Protein AF-A0A7J6THY0-F1 (afdb_monomer_lite)

InterPro domains:
  IPR019572 Ubiquitin-activating enzyme, SCCH domain [PF10585] (150-204)
  IPR023318 Ubiquitin activating enzyme, alpha domain superfamily [G3DSA:1.10.10.520] (28-205)
  IPR033127 Ubiquitin-activating enzyme E1, Cys active site [PS00865] (31-39)
  IPR035985 Ubiquitin-activating enzyme-like [SSF69572] (1-204)
  IPR045886 ThiF/MoeB/HesA family [PTHR10953] (1-136)

Structure (mmCIF, N/CA/C/O backbone):
data_AF-A0A7J6THY0-F1
#
_entry.id   AF-A0A7J6THY0-F1
#
loop_
_atom_site.group_PDB
_atom_site.id
_atom_site.type_symbol
_atom_site.label_atom_id
_atom_site.label_alt_id
_atom_site.label_comp_id
_atom_site.label_asym_id
_atom_site.label_entity_id
_atom_site.label_seq_id
_atom_site.pdbx_PDB_ins_code
_atom_site.Cartn_x
_atom_site.Cartn_y
_atom_site.Cartn_z
_atom_site.occupancy
_atom_site.B_iso_or_equiv
_atom_site.auth_seq_id
_atom_site.auth_comp_id
_atom_site.auth_asym_id
_atom_site.auth_atom_id
_atom_site.pdbx_PDB_model_num
ATOM 1 N N . THR A 1 1 ? -18.717 -20.104 11.828 1.00 86.56 1 THR A N 1
ATOM 2 C CA . THR A 1 1 ? -18.862 -20.699 10.484 1.00 86.56 1 THR A CA 1
ATOM 3 C C . THR A 1 1 ? -17.921 -19.983 9.531 1.00 86.56 1 THR A C 1
ATOM 5 O O . THR A 1 1 ? -17.543 -18.847 9.804 1.00 86.56 1 THR A O 1
ATOM 8 N N . THR A 1 2 ? -17.506 -20.630 8.446 1.00 88.00 2 THR A N 1
ATOM 9 C CA . THR A 1 2 ? -16.662 -20.061 7.385 1.00 88.00 2 THR A CA 1
ATOM 10 C C . THR A 1 2 ? -17.133 -20.640 6.052 1.00 88.00 2 THR A C 1
ATOM 12 O O . THR A 1 2 ? -16.969 -21.834 5.795 1.00 88.00 2 THR A O 1
ATOM 15 N N . GLY A 1 3 ? -17.780 -19.815 5.223 1.00 92.31 3 GLY A N 1
ATOM 16 C CA . GLY A 1 3 ? -18.465 -20.286 4.013 1.00 92.31 3 GLY A CA 1
ATOM 17 C C . GLY A 1 3 ? -19.518 -21.350 4.348 1.00 92.31 3 GLY A C 1
ATOM 18 O O . GLY A 1 3 ? -20.353 -21.138 5.223 1.00 92.31 3 GLY A O 1
ATOM 19 N N . PHE A 1 4 ? -19.436 -22.514 3.700 1.00 93.94 4 PHE A N 1
ATOM 20 C CA . PHE A 1 4 ? -20.327 -23.661 3.940 1.00 93.94 4 PHE A CA 1
ATOM 21 C C . PHE A 1 4 ? -19.940 -24.520 5.156 1.00 93.94 4 PHE A C 1
ATOM 23 O O . PHE A 1 4 ? -20.627 -25.491 5.463 1.00 93.94 4 PHE A O 1
ATOM 30 N N . THR A 1 5 ? -18.837 -24.202 5.841 1.00 95.62 5 THR A N 1
ATOM 31 C CA . THR A 1 5 ? -18.334 -25.000 6.968 1.00 95.62 5 THR A CA 1
ATOM 32 C C . THR A 1 5 ? -18.682 -24.376 8.315 1.00 95.62 5 THR A C 1
ATOM 34 O O . THR A 1 5 ? -18.709 -23.154 8.494 1.00 95.62 5 THR A O 1
ATOM 37 N N . GLY A 1 6 ? -18.950 -25.226 9.299 1.00 93.50 6 GLY A N 1
ATOM 38 C CA . GLY A 1 6 ? -19.264 -24.809 10.653 1.00 93.50 6 GLY A CA 1
ATOM 39 C C . GLY A 1 6 ? -19.123 -25.960 11.629 1.00 93.50 6 GLY A C 1
ATOM 40 O O . GLY A 1 6 ? -19.272 -27.121 11.264 1.00 93.50 6 GLY A O 1
ATOM 41 N N . GLN A 1 7 ? -18.842 -25.615 12.875 1.00 93.19 7 GLN A N 1
ATOM 42 C CA . GLN A 1 7 ? -18.745 -26.548 13.979 1.00 93.19 7 GLN A CA 1
ATOM 43 C C . GLN A 1 7 ? -19.532 -26.011 15.172 1.00 93.19 7 GLN A C 1
ATOM 45 O O . GLN A 1 7 ? -19.611 -24.799 15.382 1.00 93.19 7 GLN A O 1
ATOM 50 N N . CYS A 1 8 ? -20.094 -26.923 15.956 1.00 93.31 8 CYS A N 1
ATOM 51 C CA . CYS A 1 8 ? -20.714 -26.639 17.240 1.00 93.31 8 CYS A CA 1
ATOM 52 C C . CYS A 1 8 ? -20.059 -27.544 18.283 1.00 93.31 8 CYS A C 1
ATOM 54 O O . CYS A 1 8 ? -19.856 -28.730 18.027 1.00 93.31 8 CYS A O 1
ATOM 56 N N . THR A 1 9 ? -19.730 -26.983 19.442 1.00 92.31 9 THR A N 1
ATOM 57 C CA . THR A 1 9 ? -19.130 -27.714 20.560 1.00 92.31 9 THR A CA 1
ATOM 58 C C . THR A 1 9 ? -19.890 -27.355 21.828 1.00 92.31 9 THR A C 1
ATOM 60 O O . THR A 1 9 ? -20.165 -26.180 22.069 1.00 92.31 9 THR A O 1
ATOM 63 N N . VAL A 1 10 ? -20.223 -28.358 22.642 1.00 94.88 10 VAL A N 1
ATOM 64 C CA . VAL A 1 10 ? -20.867 -28.158 23.946 1.00 94.88 10 VAL A CA 1
ATOM 65 C C . VAL A 1 10 ? -19.791 -27.934 25.003 1.00 94.88 10 VAL A C 1
ATOM 67 O O . VAL A 1 10 ? -18.844 -28.714 25.091 1.00 94.88 10 VAL A O 1
ATOM 70 N N . ILE A 1 11 ? -19.949 -26.879 25.806 1.00 96.19 11 ILE A N 1
ATOM 71 C CA . ILE A 1 11 ? -19.076 -26.586 26.945 1.00 96.19 11 ILE A CA 1
ATOM 72 C C . ILE A 1 11 ? -19.883 -26.777 28.232 1.00 96.19 11 ILE A C 1
ATOM 74 O O . ILE A 1 11 ? -20.776 -25.984 28.523 1.00 96.19 11 ILE A O 1
ATOM 78 N N . TYR A 1 12 ? -19.573 -27.831 28.989 1.00 95.31 12 TYR A N 1
ATOM 79 C CA . TYR A 1 12 ? -20.184 -28.145 30.277 1.00 95.31 12 TYR A CA 1
ATOM 80 C C . TYR A 1 12 ? -19.135 -28.102 31.402 1.00 95.31 12 TYR A C 1
ATOM 82 O O . TYR A 1 12 ? -18.115 -28.798 31.306 1.00 95.31 12 TYR A O 1
ATOM 90 N N . PRO A 1 13 ? -19.360 -27.316 32.475 1.00 95.94 13 PRO A N 1
ATOM 91 C CA . PRO A 1 13 ? -18.398 -27.163 33.562 1.00 95.94 13 PRO A CA 1
ATOM 92 C C . PRO A 1 13 ? -17.928 -28.503 34.135 1.00 95.94 13 PRO A C 1
ATOM 94 O O . PRO A 1 13 ? -18.737 -29.373 34.441 1.00 95.94 13 PRO A O 1
ATOM 97 N N . GLN A 1 14 ? -16.610 -28.650 34.293 1.00 92.19 14 GLN A N 1
ATOM 98 C CA . GLN A 1 14 ? -15.949 -29.830 34.874 1.00 92.19 14 GLN A CA 1
ATOM 99 C C . GLN A 1 14 ? -16.166 -31.164 34.128 1.00 92.19 14 GLN A C 1
ATOM 101 O O . GLN A 1 14 ? -15.691 -32.190 34.607 1.00 92.19 14 GLN A O 1
ATOM 106 N N . GLN A 1 15 ? -16.835 -31.178 32.968 1.00 94.25 15 GLN A N 1
ATOM 107 C CA . GLN A 1 15 ? -17.060 -32.412 32.194 1.00 94.25 15 GLN A CA 1
ATOM 108 C C . GLN A 1 15 ? -16.569 -32.338 30.750 1.00 94.25 15 GLN A C 1
ATOM 110 O O . GLN A 1 15 ? -16.175 -33.358 30.191 1.00 94.25 15 GLN A O 1
ATOM 115 N N . SER A 1 16 ? -16.565 -31.156 30.136 1.00 93.88 16 SER A N 1
ATOM 116 C CA . SER A 1 16 ? -15.985 -30.961 28.809 1.00 93.88 16 SER A CA 1
ATOM 117 C C . SER A 1 16 ? -14.775 -30.037 28.873 1.00 93.88 16 SER A C 1
ATOM 119 O O . SER A 1 16 ? -14.570 -29.291 29.832 1.00 93.88 16 SER A O 1
ATOM 121 N N . GLN A 1 17 ? -13.998 -30.036 27.795 1.00 93.00 17 GLN A N 1
ATOM 122 C CA . GLN A 1 17 ? -13.004 -28.995 27.574 1.00 93.00 17 GLN A CA 1
ATOM 123 C C . GLN A 1 17 ? -13.689 -27.625 27.468 1.00 93.00 17 GLN A C 1
ATOM 125 O O . GLN A 1 17 ? -14.786 -27.512 26.910 1.00 93.00 17 GLN A O 1
ATOM 130 N N . CYS A 1 18 ? -13.050 -26.591 28.019 1.00 91.56 18 CYS A N 1
ATOM 131 C CA . CYS A 1 18 ? -13.483 -25.215 27.818 1.00 91.56 18 CYS A CA 1
ATOM 132 C C . CYS A 1 18 ? -12.985 -24.691 26.464 1.00 91.56 18 CYS A C 1
ATOM 134 O O . CYS A 1 18 ? -12.176 -25.321 25.780 1.00 91.56 18 CYS A O 1
ATOM 136 N N . TYR A 1 19 ? -13.449 -23.502 26.087 1.00 90.94 19 TYR A N 1
ATOM 137 C CA . TYR A 1 19 ? -13.084 -22.867 24.821 1.00 90.94 19 TYR A CA 1
ATOM 138 C C . TYR A 1 19 ? -11.576 -22.594 24.673 1.00 90.94 19 TYR A C 1
ATOM 140 O O . TYR A 1 19 ? -11.062 -22.550 23.558 1.00 90.94 19 TYR A O 1
ATOM 148 N N . GLU A 1 20 ? -10.868 -22.427 25.790 1.00 91.56 20 GLU A N 1
ATOM 149 C CA . GLU A 1 20 ? -9.434 -22.118 25.837 1.00 91.56 20 GLU A CA 1
ATOM 150 C C . GLU A 1 20 ? -8.551 -23.365 25.983 1.00 91.56 20 GLU A C 1
ATOM 152 O O . GLU A 1 20 ? -7.338 -23.278 25.819 1.00 91.56 20 GLU A O 1
ATOM 157 N N . CYS A 1 21 ? -9.136 -24.543 26.237 1.00 91.38 21 CYS A N 1
ATOM 158 C CA . CYS A 1 21 ? -8.380 -25.796 26.317 1.00 91.38 21 CYS A CA 1
ATOM 159 C C . CYS A 1 21 ? -7.741 -26.187 24.977 1.00 91.38 21 CYS A C 1
ATOM 161 O O . CYS A 1 21 ? -6.752 -26.915 24.961 1.00 91.38 21 CYS A O 1
ATOM 163 N N . THR A 1 22 ? -8.310 -25.734 23.855 1.00 87.06 22 THR A N 1
ATOM 164 C CA . THR A 1 22 ? -7.741 -25.940 22.519 1.00 87.06 22 THR A CA 1
ATOM 165 C C . THR A 1 22 ? -7.074 -24.654 22.054 1.00 87.06 22 THR A C 1
ATOM 167 O O . THR A 1 22 ? -7.734 -23.622 21.908 1.00 87.06 22 THR A O 1
ATOM 170 N N . SER A 1 23 ? -5.770 -24.710 21.782 1.00 86.00 23 SER A N 1
ATOM 171 C CA . SER A 1 23 ? -5.062 -23.572 21.205 1.00 86.00 23 SER A CA 1
ATOM 172 C C . SER A 1 23 ? -5.599 -23.280 19.805 1.00 86.00 23 SER A C 1
ATOM 174 O O . SER A 1 23 ? -5.719 -24.154 18.944 1.00 86.00 23 SER A O 1
ATOM 176 N N . LYS A 1 24 ? -5.959 -22.021 19.572 1.00 85.69 24 LYS A N 1
ATOM 177 C CA . LYS A 1 24 ? -6.355 -21.554 18.244 1.00 85.69 24 LYS A CA 1
ATOM 178 C C . LYS A 1 24 ? -5.106 -21.262 17.432 1.00 85.69 24 LYS A C 1
ATOM 180 O O . LYS A 1 24 ? -4.070 -20.900 17.989 1.00 85.69 24 LYS A O 1
ATOM 185 N N . ALA A 1 25 ? -5.226 -21.364 16.112 1.00 82.75 25 ALA A N 1
ATOM 186 C CA . ALA A 1 25 ? -4.178 -20.891 15.223 1.00 82.75 25 ALA A CA 1
ATOM 187 C C . ALA A 1 25 ? -3.893 -19.413 15.528 1.00 82.75 25 ALA A C 1
ATOM 189 O O . ALA A 1 25 ? -4.795 -18.574 15.456 1.00 82.75 25 ALA A O 1
ATOM 190 N N . ALA A 1 26 ? -2.650 -19.113 15.905 1.00 82.19 26 ALA A N 1
ATOM 191 C CA . ALA A 1 26 ? -2.222 -17.743 16.119 1.00 82.19 26 ALA A CA 1
ATOM 192 C C . ALA A 1 26 ? -2.322 -16.953 14.800 1.00 82.19 26 ALA A C 1
ATOM 194 O O . ALA A 1 26 ? -2.143 -17.534 13.720 1.00 82.19 26 ALA A O 1
ATOM 195 N N . PRO A 1 27 ? -2.589 -15.637 14.858 1.00 82.50 27 PRO A N 1
ATOM 196 C CA . PRO A 1 27 ? -2.491 -14.778 13.687 1.00 82.50 27 PRO A CA 1
ATOM 197 C C . PRO A 1 27 ? -1.117 -14.922 13.024 1.00 82.50 27 PRO A C 1
ATOM 199 O O . PRO A 1 27 ? -0.098 -15.062 13.702 1.00 82.50 27 PRO A O 1
ATOM 202 N N . LYS A 1 28 ? -1.078 -14.888 11.689 1.00 84.12 28 LYS A N 1
ATOM 203 C CA . LYS A 1 28 ? 0.189 -14.931 10.951 1.00 84.12 28 LYS A CA 1
ATOM 204 C C . LYS A 1 28 ? 0.966 -13.640 11.213 1.00 84.12 28 LYS A C 1
ATOM 206 O O . LYS A 1 28 ? 0.461 -12.558 10.927 1.00 84.12 28 LYS A O 1
ATOM 211 N N . VAL A 1 29 ? 2.191 -13.769 11.715 1.00 86.75 29 VAL A N 1
ATOM 212 C CA . VAL A 1 29 ? 3.122 -12.655 11.935 1.00 86.75 29 VAL A CA 1
ATOM 213 C C . VAL A 1 29 ? 4.245 -12.752 10.911 1.00 86.75 29 VAL A C 1
ATOM 215 O O . VAL A 1 29 ? 4.822 -13.821 10.713 1.00 86.75 29 VAL A O 1
ATOM 218 N N . TYR A 1 30 ? 4.548 -11.635 10.256 1.00 89.50 30 TYR A N 1
ATOM 219 C CA . TYR A 1 30 ? 5.605 -11.547 9.253 1.00 89.50 30 TYR A CA 1
ATOM 220 C C . TYR A 1 30 ? 6.830 -10.837 9.837 1.00 89.50 30 TYR A C 1
ATOM 222 O O . TYR A 1 30 ? 6.662 -9.853 10.560 1.00 89.50 30 TYR A O 1
ATOM 230 N N . PRO A 1 31 ? 8.061 -11.282 9.529 1.00 91.44 31 PRO A N 1
ATOM 231 C CA . PRO A 1 31 ? 9.262 -10.589 9.975 1.00 91.44 31 PRO A CA 1
ATOM 232 C C . PRO A 1 31 ? 9.306 -9.145 9.464 1.00 91.44 31 PRO A C 1
ATOM 234 O O . PRO A 1 31 ? 9.006 -8.880 8.298 1.00 91.44 31 PRO A O 1
ATOM 237 N N . VAL A 1 32 ? 9.769 -8.224 10.310 1.00 89.56 32 VAL A N 1
ATOM 238 C CA . VAL A 1 32 ? 9.917 -6.794 9.983 1.00 89.56 32 VAL A CA 1
ATOM 239 C C . VAL A 1 32 ? 10.694 -6.583 8.681 1.00 89.56 32 VAL A C 1
ATOM 241 O O . VAL A 1 32 ? 10.227 -5.877 7.789 1.00 89.56 32 VAL A O 1
ATOM 244 N N . CYS A 1 33 ? 11.830 -7.267 8.514 1.00 88.81 33 CYS A N 1
ATOM 245 C CA . CYS A 1 33 ? 12.654 -7.162 7.307 1.00 88.81 33 CYS A CA 1
ATOM 246 C C . CYS A 1 33 ? 11.916 -7.606 6.031 1.00 88.81 33 CYS A C 1
ATOM 248 O O . CYS A 1 33 ? 12.182 -7.082 4.948 1.00 88.81 33 CYS A O 1
ATOM 250 N N . THR A 1 34 ? 10.983 -8.558 6.143 1.00 92.50 34 THR A N 1
ATOM 251 C CA . THR A 1 34 ? 10.158 -9.020 5.018 1.00 92.50 34 THR A CA 1
ATOM 252 C C . THR A 1 34 ? 9.149 -7.953 4.616 1.00 92.50 34 THR A C 1
ATOM 254 O O . THR A 1 34 ? 8.995 -7.678 3.433 1.00 92.50 34 THR A O 1
ATOM 257 N N . ILE A 1 35 ? 8.504 -7.300 5.582 1.00 94.56 35 ILE A N 1
ATOM 258 C CA . ILE A 1 35 ? 7.529 -6.241 5.300 1.00 94.56 35 ILE A CA 1
ATOM 259 C C . ILE A 1 35 ? 8.216 -4.967 4.790 1.00 94.56 35 ILE A C 1
ATOM 261 O O . ILE A 1 35 ? 7.782 -4.397 3.788 1.00 94.56 35 ILE A O 1
ATOM 265 N N . ARG A 1 36 ? 9.309 -4.534 5.432 1.00 93.56 36 ARG A N 1
ATOM 266 C CA . ARG A 1 36 ? 9.997 -3.271 5.119 1.00 93.56 36 ARG A CA 1
ATOM 267 C C . ARG A 1 36 ? 10.873 -3.338 3.869 1.00 93.56 36 ARG A C 1
ATOM 269 O O . ARG A 1 36 ? 10.853 -2.371 3.104 1.00 93.56 36 ARG A O 1
ATOM 276 N N . SER A 1 37 ? 11.604 -4.437 3.652 1.00 90.00 37 SER A N 1
ATOM 277 C CA . SER A 1 37 ? 12.722 -4.457 2.689 1.00 90.00 37 SER A CA 1
ATOM 278 C C . SER A 1 37 ? 12.748 -5.610 1.701 1.00 90.00 37 SER A C 1
ATOM 280 O O . SER A 1 37 ? 13.398 -5.498 0.669 1.00 90.00 37 SER A O 1
ATOM 282 N N . THR A 1 38 ? 12.113 -6.739 2.010 1.00 92.00 38 THR A N 1
ATOM 283 C CA . THR A 1 38 ? 12.210 -7.944 1.169 1.00 92.00 38 THR A CA 1
ATOM 284 C C . THR A 1 38 ? 10.872 -8.682 1.047 1.00 92.00 38 THR A C 1
ATOM 286 O O . THR A 1 38 ? 10.788 -9.868 1.388 1.00 92.00 38 THR A O 1
ATOM 289 N N . PRO A 1 39 ? 9.797 -8.011 0.591 1.00 95.25 39 PRO A N 1
ATOM 290 C CA . PRO A 1 39 ? 8.528 -8.677 0.350 1.00 95.25 39 PRO A CA 1
ATOM 291 C C . PRO A 1 39 ? 8.677 -9.685 -0.795 1.00 95.25 39 PRO A C 1
ATOM 293 O O . PRO A 1 39 ? 9.282 -9.403 -1.821 1.00 95.25 39 PRO A O 1
ATOM 296 N N . SER A 1 40 ? 8.115 -10.876 -0.603 1.00 93.12 40 SER A N 1
ATOM 297 C CA . SER A 1 40 ? 8.119 -11.956 -1.606 1.00 93.12 40 SER A CA 1
ATOM 298 C C . SER A 1 40 ? 6.733 -12.464 -2.011 1.00 93.12 40 SER A C 1
ATOM 300 O O . SER A 1 40 ? 6.623 -13.326 -2.874 1.00 93.12 40 SER A O 1
ATOM 302 N N . THR A 1 41 ? 5.667 -11.990 -1.361 1.00 95.50 41 THR A N 1
ATOM 303 C CA . THR A 1 41 ? 4.292 -12.438 -1.626 1.00 95.50 41 THR A CA 1
ATOM 304 C C . THR A 1 41 ? 3.342 -11.246 -1.556 1.00 95.50 41 THR A C 1
ATOM 306 O O . THR A 1 41 ? 3.643 -10.297 -0.821 1.00 95.50 41 THR A O 1
ATOM 309 N N . PRO A 1 42 ? 2.176 -11.294 -2.230 1.00 97.44 42 PRO A N 1
ATOM 310 C CA . PRO A 1 42 ? 1.189 -10.215 -2.173 1.00 97.44 42 PRO A CA 1
ATOM 311 C C . PRO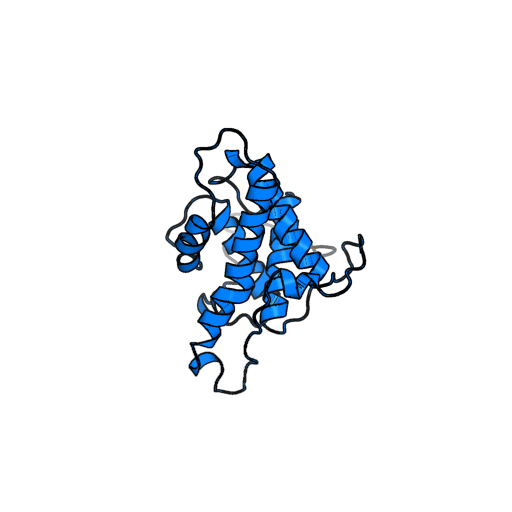 A 1 42 ? 0.790 -9.830 -0.744 1.00 97.44 42 PRO A C 1
ATOM 313 O O . PRO A 1 42 ? 0.641 -8.652 -0.431 1.00 97.44 42 PRO A O 1
ATOM 316 N N . VAL A 1 43 ? 0.701 -10.809 0.164 1.00 96.81 43 VAL A N 1
ATOM 317 C CA . VAL A 1 43 ? 0.310 -10.568 1.561 1.00 96.81 43 VAL A CA 1
ATOM 318 C C . VAL A 1 43 ? 1.312 -9.669 2.293 1.00 96.81 43 VAL A C 1
ATOM 320 O O . VAL A 1 43 ? 0.905 -8.857 3.120 1.00 96.81 43 VAL A O 1
ATOM 323 N N . HIS A 1 44 ? 2.604 -9.741 1.956 1.00 96.94 44 HIS A N 1
ATOM 324 C CA . HIS A 1 44 ? 3.613 -8.845 2.526 1.00 96.94 44 HIS A CA 1
ATOM 325 C C . HIS A 1 44 ? 3.402 -7.391 2.078 1.00 96.94 44 HIS A C 1
ATOM 327 O O . HIS A 1 44 ? 3.504 -6.478 2.896 1.00 96.94 44 HIS A O 1
ATOM 333 N N . CYS A 1 45 ? 3.059 -7.171 0.806 1.00 98.12 45 CYS A N 1
ATOM 334 C CA . CYS A 1 45 ? 2.777 -5.836 0.274 1.00 98.12 45 CYS A CA 1
ATOM 335 C C . CYS A 1 45 ? 1.460 -5.265 0.812 1.00 98.12 45 CYS A C 1
ATOM 337 O O . CYS A 1 45 ? 1.396 -4.079 1.123 1.00 98.12 45 CYS A O 1
ATOM 339 N N . ILE A 1 46 ? 0.432 -6.103 0.985 1.00 97.69 46 ILE A N 1
ATOM 340 C CA . ILE A 1 46 ? -0.841 -5.704 1.604 1.00 97.69 46 ILE A CA 1
ATOM 341 C C . ILE A 1 46 ? -0.623 -5.313 3.067 1.00 97.69 46 ILE A C 1
ATOM 343 O O . ILE A 1 46 ? -1.120 -4.278 3.507 1.00 97.69 46 ILE A O 1
ATOM 347 N N . GLN A 1 47 ? 0.141 -6.105 3.826 1.00 96.81 47 GLN A N 1
ATOM 348 C CA . GLN A 1 47 ? 0.448 -5.770 5.216 1.00 96.81 47 GLN A CA 1
ATOM 349 C C . GLN A 1 47 ? 1.279 -4.486 5.316 1.00 96.81 47 GLN A C 1
ATOM 351 O O . GLN A 1 47 ? 0.999 -3.654 6.174 1.00 96.81 47 GLN A O 1
ATOM 356 N N . TRP A 1 48 ? 2.254 -4.290 4.422 1.00 97.62 48 TRP A N 1
ATOM 357 C CA . TRP A 1 48 ? 2.995 -3.031 4.335 1.00 97.62 48 TRP A CA 1
ATOM 358 C C . TRP A 1 48 ? 2.069 -1.839 4.071 1.00 97.62 48 TRP A C 1
ATOM 360 O O . TRP A 1 48 ? 2.172 -0.832 4.760 1.00 97.62 48 TRP A O 1
ATOM 370 N N . ALA A 1 49 ? 1.134 -1.962 3.127 1.00 97.94 49 ALA A N 1
ATOM 371 C CA . ALA A 1 49 ? 0.213 -0.886 2.774 1.00 97.94 49 ALA A CA 1
ATOM 372 C C . ALA A 1 49 ? -0.749 -0.527 3.921 1.00 97.94 49 ALA A C 1
ATOM 374 O O . ALA A 1 49 ? -1.042 0.647 4.123 1.00 97.94 49 ALA A O 1
ATOM 375 N N . LYS A 1 50 ? -1.198 -1.511 4.713 1.00 96.19 50 LYS A N 1
ATOM 376 C CA . LYS A 1 50 ? -1.997 -1.260 5.927 1.00 96.19 50 LYS A CA 1
ATOM 377 C C . LYS A 1 50 ? -1.211 -0.494 6.988 1.00 96.19 50 LYS A C 1
ATOM 379 O O . LYS A 1 50 ? -1.707 0.496 7.510 1.00 96.19 50 LYS A O 1
ATOM 384 N N . LEU A 1 51 ? 0.026 -0.916 7.255 1.00 95.56 51 LEU A N 1
ATOM 385 C CA . LEU A 1 51 ? 0.907 -0.214 8.193 1.00 95.56 51 LEU A CA 1
ATOM 386 C C . LEU A 1 51 ? 1.245 1.196 7.700 1.00 95.56 51 LEU A C 1
ATOM 388 O O . LEU A 1 51 ? 1.336 2.118 8.499 1.00 95.56 51 LEU A O 1
ATOM 392 N N . LEU A 1 52 ? 1.405 1.378 6.387 1.00 97.00 52 LEU A N 1
ATOM 393 C CA . LEU A 1 52 ? 1.611 2.693 5.788 1.00 97.00 52 LEU A CA 1
ATOM 394 C C . LEU A 1 52 ? 0.375 3.588 5.958 1.00 97.00 52 LEU A C 1
ATOM 396 O O . LEU A 1 52 ? 0.527 4.767 6.258 1.00 97.00 52 LEU A O 1
ATOM 400 N N . PHE A 1 53 ? -0.834 3.043 5.789 1.00 96.75 53 PHE A N 1
ATOM 401 C CA . PHE A 1 53 ? -2.076 3.787 6.011 1.00 96.75 53 PHE A CA 1
ATOM 402 C C . PHE A 1 53 ? -2.157 4.300 7.453 1.00 96.75 53 PHE A C 1
ATOM 404 O O . PHE A 1 53 ? -2.412 5.479 7.675 1.00 96.75 53 PHE A O 1
ATOM 411 N N . GLU A 1 54 ? -1.885 3.432 8.429 1.00 95.12 54 GLU A N 1
ATOM 412 C CA . GLU A 1 54 ? -1.855 3.803 9.848 1.00 95.12 54 GLU A CA 1
ATOM 413 C C . GLU A 1 54 ? -0.743 4.816 10.149 1.00 95.12 54 GLU A C 1
ATOM 415 O O . GLU A 1 54 ? -0.988 5.787 10.854 1.00 95.12 54 GLU A O 1
ATOM 420 N N . LEU A 1 55 ? 0.442 4.665 9.547 1.00 94.62 55 LEU A N 1
ATOM 421 C CA . LEU A 1 55 ? 1.541 5.625 9.686 1.00 94.62 55 LEU A CA 1
ATOM 422 C C . LEU A 1 55 ? 1.171 7.025 9.168 1.00 94.62 55 LEU A C 1
ATOM 424 O O . LEU A 1 55 ? 1.600 8.024 9.739 1.00 94.62 55 LEU A O 1
ATOM 428 N N . MET A 1 56 ? 0.430 7.099 8.060 1.00 93.62 56 MET A N 1
ATOM 429 C CA . MET A 1 56 ? 0.095 8.363 7.399 1.00 93.62 56 MET A CA 1
ATOM 430 C C . MET A 1 56 ? -1.144 9.046 7.978 1.00 93.62 56 MET A C 1
ATOM 432 O O . MET A 1 56 ? -1.209 10.275 7.990 1.00 93.62 56 MET A O 1
ATOM 436 N N . PHE A 1 57 ? -2.140 8.266 8.397 1.00 94.56 57 PHE A N 1
ATOM 437 C CA . PHE A 1 57 ? -3.471 8.780 8.722 1.00 94.56 57 PHE A CA 1
ATOM 438 C C . PHE A 1 57 ? -3.977 8.373 10.106 1.00 94.56 57 PHE A C 1
ATOM 440 O O . PHE A 1 57 ? -4.962 8.939 10.584 1.00 94.56 57 PHE A O 1
ATOM 447 N N . GLY A 1 58 ? -3.344 7.389 10.737 1.00 93.12 58 GLY A N 1
ATOM 448 C CA . GLY A 1 58 ? -3.773 6.855 12.019 1.00 93.12 58 GLY A CA 1
ATOM 449 C C . GLY A 1 58 ? -3.124 7.508 13.222 1.00 93.12 58 GLY A C 1
ATOM 450 O O . GLY A 1 58 ? -2.462 8.540 13.123 1.00 93.12 58 GLY A O 1
ATOM 451 N N . ILE A 1 59 ? -3.377 6.901 14.380 1.00 90.31 59 ILE A N 1
ATOM 452 C CA . ILE A 1 59 ? -2.806 7.332 15.655 1.00 90.31 59 ILE A CA 1
ATOM 453 C C . ILE A 1 59 ? -1.296 7.131 15.604 1.00 90.31 59 ILE A C 1
ATOM 455 O O . ILE A 1 59 ? -0.813 6.100 15.135 1.00 90.31 59 ILE A O 1
ATOM 459 N N . GLU A 1 60 ? -0.552 8.113 16.108 1.00 85.69 60 GLU A N 1
ATOM 460 C CA . GLU A 1 60 ? 0.897 8.006 16.173 1.00 85.69 60 GLU A CA 1
ATOM 461 C C . GLU A 1 60 ? 1.331 6.798 17.014 1.00 85.69 60 GLU A C 1
ATOM 463 O O . GLU A 1 60 ? 0.992 6.684 18.192 1.00 85.69 60 GLU A O 1
ATOM 468 N N . ASP A 1 61 ? 2.120 5.919 16.398 1.00 86.31 61 ASP A N 1
ATOM 469 C CA . ASP A 1 61 ? 2.762 4.782 17.051 1.00 86.31 61 ASP A CA 1
ATOM 470 C C . ASP A 1 61 ? 4.264 4.791 16.752 1.00 86.31 61 ASP A C 1
ATOM 472 O O . ASP A 1 61 ? 4.705 4.485 15.639 1.00 86.31 61 ASP A O 1
ATOM 476 N N . ASP A 1 62 ? 5.062 5.125 17.765 1.00 81.62 62 ASP A N 1
ATOM 477 C CA . ASP A 1 62 ? 6.524 5.140 17.670 1.00 81.62 62 ASP A CA 1
ATOM 478 C C . ASP A 1 62 ? 7.126 3.730 17.527 1.00 81.62 62 ASP A C 1
ATOM 480 O O . ASP A 1 62 ? 8.285 3.592 17.136 1.00 81.62 62 ASP A O 1
ATOM 484 N N . ASN A 1 63 ? 6.346 2.672 17.788 1.00 85.00 63 ASN A N 1
ATOM 485 C CA . ASN A 1 63 ? 6.766 1.284 17.580 1.00 85.00 63 ASN A CA 1
ATOM 486 C C . ASN A 1 63 ? 6.439 0.762 16.175 1.00 85.00 63 ASN A C 1
ATOM 488 O O . ASN A 1 63 ? 6.655 -0.423 15.893 1.00 85.00 63 ASN A O 1
ATOM 492 N N . SER A 1 64 ? 5.934 1.620 15.283 1.00 87.88 64 SER A N 1
ATOM 493 C CA . SER A 1 64 ? 5.619 1.225 13.917 1.00 87.88 64 SER A CA 1
ATOM 494 C C . SER A 1 64 ? 6.848 0.663 13.205 1.00 87.88 64 SER A C 1
ATOM 496 O O . SER A 1 64 ? 7.936 1.240 13.191 1.00 87.88 64 SER A O 1
ATOM 498 N N . VAL A 1 65 ? 6.641 -0.449 12.503 1.00 89.81 65 VAL A N 1
ATOM 499 C CA . VAL A 1 65 ? 7.657 -1.101 11.662 1.00 89.81 65 VAL A CA 1
ATOM 500 C C . VAL A 1 65 ? 8.165 -0.181 10.538 1.00 89.81 65 VAL A C 1
ATOM 502 O O . VAL A 1 65 ? 9.216 -0.440 9.953 1.00 89.81 65 VAL A O 1
ATOM 505 N N . LEU A 1 66 ? 7.416 0.881 10.228 1.00 92.00 66 LEU A N 1
ATOM 506 C CA . LEU A 1 66 ? 7.704 1.860 9.181 1.00 92.00 66 LEU A CA 1
ATOM 507 C C . LEU A 1 66 ? 8.067 3.244 9.746 1.00 92.00 66 LEU A C 1
ATOM 509 O O . LEU A 1 66 ? 7.972 4.238 9.028 1.00 92.00 66 LEU A O 1
ATOM 513 N N . ALA A 1 67 ? 8.465 3.333 11.020 1.00 89.50 67 ALA A N 1
ATOM 514 C CA . ALA A 1 67 ? 8.783 4.605 11.674 1.00 89.50 67 ALA A CA 1
ATOM 515 C C . ALA A 1 67 ? 9.857 5.426 10.931 1.00 89.50 67 ALA A C 1
ATOM 517 O O . ALA A 1 67 ? 9.822 6.656 10.953 1.00 89.50 67 ALA A O 1
ATOM 518 N N . ASP A 1 68 ? 10.768 4.770 10.205 1.00 90.44 68 ASP A N 1
ATOM 519 C CA . ASP A 1 68 ? 11.797 5.424 9.392 1.00 90.44 68 ASP A CA 1
ATOM 520 C C . ASP A 1 68 ? 11.229 6.237 8.212 1.00 90.44 68 ASP A C 1
ATOM 522 O O . ASP A 1 68 ? 11.877 7.172 7.740 1.00 90.44 68 ASP A O 1
ATOM 526 N N . LEU A 1 69 ? 10.004 5.932 7.772 1.00 91.81 69 LEU A N 1
ATOM 527 C CA . LEU A 1 69 ? 9.294 6.674 6.727 1.00 91.81 69 LEU A CA 1
ATOM 528 C C . LEU A 1 69 ? 8.517 7.887 7.270 1.00 91.81 69 LEU A C 1
ATOM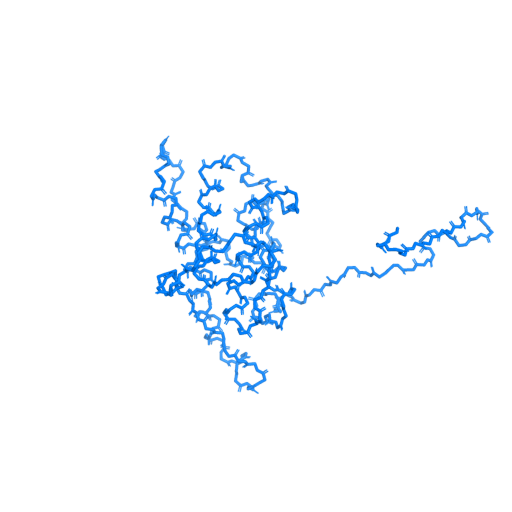 530 O O . LEU A 1 69 ? 8.187 8.778 6.489 1.00 91.81 69 LEU A O 1
ATOM 534 N N . LYS A 1 70 ? 8.251 7.974 8.583 1.00 91.06 70 LYS A N 1
ATOM 535 C CA . LYS A 1 70 ? 7.416 9.034 9.192 1.00 91.06 70 LYS A CA 1
ATOM 536 C C . LYS A 1 70 ? 7.965 10.432 8.903 1.00 91.06 70 LYS A C 1
ATOM 538 O O . LYS A 1 70 ? 7.273 11.295 8.368 1.00 91.06 70 LYS A O 1
ATOM 543 N N . GLU A 1 71 ? 9.235 10.638 9.232 1.00 90.31 71 GLU A N 1
ATOM 544 C CA . GLU A 1 71 ? 9.897 11.939 9.135 1.00 90.31 71 GLU A CA 1
ATOM 545 C C . GLU A 1 71 ? 10.034 12.433 7.676 1.00 90.31 71 GLU A C 1
ATOM 547 O O . GLU A 1 71 ? 9.684 13.585 7.402 1.00 90.31 71 GLU A O 1
ATOM 552 N N . PRO A 1 72 ? 10.483 11.609 6.704 1.00 90.88 72 PRO A N 1
ATOM 553 C CA . PRO A 1 72 ? 10.453 11.994 5.297 1.00 90.88 72 PRO A CA 1
ATOM 554 C C . PRO A 1 72 ? 9.055 12.328 4.775 1.00 90.88 72 PRO A C 1
ATOM 556 O O . PRO A 1 72 ? 8.913 13.319 4.068 1.00 90.88 72 PRO A O 1
ATOM 559 N N . LEU A 1 73 ? 8.029 11.545 5.125 1.00 90.50 73 LEU A N 1
ATOM 560 C CA . LEU A 1 73 ? 6.662 11.781 4.651 1.00 90.50 73 LEU A CA 1
ATOM 561 C C . LEU A 1 73 ? 6.075 13.074 5.223 1.00 90.50 73 LEU A C 1
ATOM 563 O O . LEU A 1 73 ? 5.481 13.849 4.479 1.00 90.50 73 LEU A O 1
ATOM 567 N N . ASN A 1 74 ? 6.306 13.358 6.506 1.00 88.19 74 ASN A N 1
ATOM 568 C CA . ASN A 1 74 ? 5.860 14.604 7.130 1.00 88.19 74 ASN A CA 1
ATOM 569 C C . ASN A 1 74 ? 6.490 15.844 6.486 1.00 88.19 74 ASN A C 1
ATOM 571 O O . ASN A 1 74 ? 5.814 16.857 6.336 1.00 88.19 74 ASN A O 1
ATOM 575 N N . LYS A 1 75 ? 7.747 15.760 6.035 1.00 89.31 75 LYS A N 1
ATOM 576 C CA . LYS A 1 75 ? 8.424 16.856 5.315 1.00 89.31 75 LYS A CA 1
ATOM 577 C C . LYS A 1 75 ? 7.834 17.155 3.940 1.00 89.31 75 LYS A C 1
ATOM 579 O O . LYS A 1 75 ? 8.056 18.244 3.422 1.00 89.31 75 LYS A O 1
ATOM 584 N N . LEU A 1 76 ? 7.146 16.190 3.333 1.00 87.50 76 LEU A N 1
ATOM 585 C CA . LEU A 1 76 ? 6.523 16.351 2.018 1.00 87.50 76 LEU A CA 1
ATOM 586 C C . LEU A 1 76 ? 5.135 16.988 2.099 1.00 87.50 76 LEU A C 1
ATOM 588 O O . LEU A 1 76 ? 4.605 17.385 1.065 1.00 87.50 76 LEU A O 1
ATOM 592 N N . ARG A 1 77 ? 4.558 17.083 3.301 1.00 82.19 77 ARG A N 1
ATOM 593 C CA . ARG A 1 77 ? 3.264 17.723 3.538 1.00 82.19 77 ARG A CA 1
ATOM 594 C C . ARG A 1 77 ? 3.450 19.240 3.579 1.00 82.19 77 ARG A C 1
ATOM 596 O O . ARG A 1 77 ? 4.373 19.728 4.237 1.00 82.19 77 ARG A O 1
ATOM 603 N N . CYS A 1 78 ? 2.599 19.998 2.889 1.00 67.69 78 CYS A N 1
ATOM 604 C CA . CYS A 1 78 ? 2.666 21.458 2.954 1.00 67.69 78 CYS A CA 1
ATOM 605 C C . CYS A 1 78 ? 2.220 21.965 4.334 1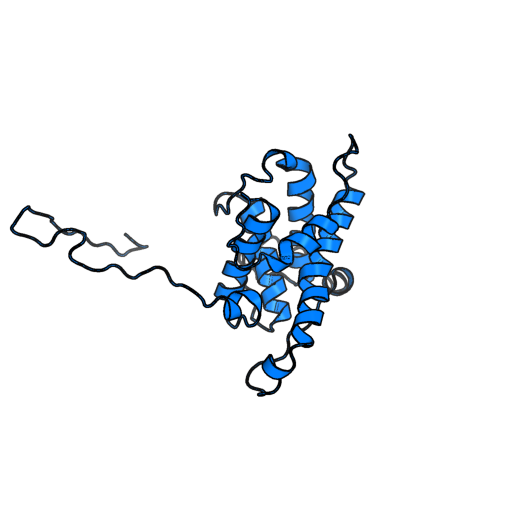.00 67.69 78 CYS A C 1
ATOM 607 O O . CYS A 1 78 ? 1.420 21.344 5.034 1.00 67.69 78 CYS A O 1
ATOM 609 N N . SER A 1 79 ? 2.767 23.117 4.734 1.00 59.62 79 SER A N 1
ATOM 610 C CA . SER A 1 79 ? 2.507 23.740 6.037 1.00 59.62 79 SER A CA 1
ATOM 611 C C . SER A 1 79 ? 1.013 23.995 6.265 1.00 59.62 79 SER A C 1
ATOM 613 O O . SER A 1 79 ? 0.304 24.475 5.384 1.00 59.62 79 SER A O 1
ATOM 615 N N . GLU A 1 80 ? 0.548 23.739 7.488 1.00 57.47 80 GLU A N 1
ATOM 616 C CA . GLU A 1 80 ? -0.868 23.781 7.873 1.00 57.47 80 GLU A CA 1
ATOM 617 C C . GLU A 1 80 ? -1.517 25.177 7.879 1.00 57.47 80 GLU A C 1
ATOM 619 O O . GLU A 1 80 ? -2.698 25.307 8.189 1.00 57.47 80 GLU A O 1
ATOM 624 N N . ASN A 1 81 ? -0.779 26.222 7.504 1.00 53.38 81 ASN A N 1
ATOM 625 C CA . ASN A 1 81 ? -1.143 27.613 7.772 1.00 53.38 81 ASN A CA 1
ATOM 626 C C . ASN A 1 81 ? -1.867 28.342 6.622 1.00 53.38 81 ASN A C 1
ATOM 628 O O . ASN A 1 81 ? -2.018 29.562 6.684 1.00 53.38 81 ASN A O 1
ATOM 632 N N . SER A 1 82 ? -2.328 27.640 5.581 1.00 54.72 82 SER A N 1
ATOM 633 C CA . SER A 1 82 ? -3.141 28.241 4.511 1.00 54.72 82 SER A CA 1
ATOM 634 C C . SER A 1 82 ? -4.614 27.869 4.673 1.00 54.72 82 SER A C 1
ATOM 636 O O . SER A 1 82 ? -4.984 26.698 4.614 1.00 54.72 82 SER A O 1
ATOM 638 N N . SER A 1 83 ? -5.468 28.877 4.856 1.00 56.66 83 SER A N 1
ATOM 639 C CA . SER A 1 83 ? -6.915 28.739 5.083 1.00 56.66 83 SER A CA 1
ATOM 640 C C . SER A 1 83 ? -7.706 28.235 3.867 1.00 56.66 83 SER A C 1
ATOM 642 O O . SER A 1 83 ? -8.895 27.949 3.986 1.00 56.66 83 SER A O 1
ATOM 644 N N . SER A 1 84 ? -7.061 28.082 2.707 1.00 61.91 84 SER A N 1
ATOM 645 C CA . SER A 1 84 ? -7.624 27.414 1.534 1.00 61.91 84 SER A CA 1
ATOM 646 C C . SER A 1 84 ? -6.617 26.404 0.994 1.00 61.91 84 SER A C 1
ATOM 648 O O . SER A 1 84 ? -5.617 26.779 0.376 1.00 61.91 84 SER A O 1
ATOM 650 N N . VAL A 1 85 ? -6.888 25.124 1.224 1.00 66.31 85 VAL A N 1
ATOM 651 C CA . VAL A 1 85 ? -6.119 24.025 0.645 1.00 66.31 85 VAL A CA 1
ATOM 652 C C . VAL A 1 85 ? -6.445 23.963 -0.848 1.00 66.31 85 VAL A C 1
ATOM 654 O O . VAL A 1 85 ? -7.568 23.639 -1.231 1.00 66.31 85 VAL A O 1
ATOM 657 N N . ARG A 1 86 ? -5.494 24.340 -1.707 1.00 79.44 86 ARG A N 1
ATOM 658 C CA . ARG A 1 86 ? -5.692 24.297 -3.164 1.00 79.44 86 ARG A CA 1
ATOM 659 C C . ARG A 1 86 ? -5.576 22.842 -3.617 1.00 79.44 86 ARG A C 1
ATOM 661 O O . ARG A 1 86 ? -4.608 22.176 -3.261 1.00 79.44 86 ARG A O 1
ATOM 668 N N . GLU A 1 87 ? -6.519 22.357 -4.422 1.00 82.69 87 GLU A N 1
ATOM 669 C CA . GLU A 1 87 ? -6.515 20.967 -4.917 1.00 82.69 87 GLU A CA 1
ATOM 670 C C . GLU A 1 87 ? -5.190 20.604 -5.616 1.00 82.69 87 GLU A C 1
ATOM 672 O O . GLU A 1 87 ? -4.631 19.533 -5.382 1.00 82.69 87 GLU A O 1
ATOM 677 N N . ASP A 1 88 ? -4.620 21.543 -6.376 1.00 86.19 88 ASP A N 1
ATOM 678 C CA . ASP A 1 88 ? -3.319 21.389 -7.042 1.00 86.19 88 ASP A CA 1
ATOM 679 C C . ASP A 1 88 ? -2.134 21.239 -6.073 1.00 86.19 88 ASP A C 1
ATOM 681 O O . ASP A 1 88 ? -1.096 20.674 -6.417 1.00 86.19 88 ASP A O 1
ATOM 685 N N . GLU A 1 89 ? -2.229 21.791 -4.864 1.00 88.69 89 GLU A N 1
ATOM 686 C CA . GLU A 1 89 ? -1.194 21.659 -3.837 1.00 88.69 89 GLU A CA 1
ATOM 687 C C . GLU A 1 89 ? -1.234 20.265 -3.220 1.00 88.69 89 GLU A C 1
ATOM 689 O O . GLU A 1 89 ? -0.238 19.548 -3.261 1.00 88.69 89 GLU A O 1
ATOM 694 N N . VAL A 1 90 ? -2.423 19.828 -2.813 1.00 90.44 90 VAL A N 1
ATOM 695 C CA . VAL A 1 90 ? -2.657 18.490 -2.261 1.00 90.44 90 VAL A CA 1
ATOM 696 C C . VAL A 1 90 ? -2.300 17.389 -3.253 1.00 90.44 90 VAL A C 1
ATOM 698 O O . VAL A 1 90 ? -1.736 16.358 -2.879 1.00 90.44 90 VAL A O 1
ATOM 701 N N . ARG A 1 91 ? -2.599 17.600 -4.538 1.00 92.88 91 ARG A N 1
ATOM 702 C CA . ARG A 1 91 ? -2.196 16.668 -5.590 1.00 92.88 91 ARG A CA 1
ATOM 703 C C . ARG A 1 91 ? -0.676 16.575 -5.706 1.00 92.88 91 ARG A C 1
ATOM 705 O O . ARG A 1 91 ? -0.147 15.471 -5.817 1.00 92.88 91 ARG A O 1
ATOM 712 N N . ARG A 1 92 ? 0.037 17.705 -5.640 1.00 92.88 92 ARG A N 1
ATOM 713 C CA . ARG A 1 92 ? 1.510 17.722 -5.659 1.00 92.88 92 ARG A CA 1
ATOM 714 C C . ARG A 1 92 ? 2.107 17.030 -4.436 1.00 92.88 92 ARG A C 1
ATOM 716 O O . ARG A 1 92 ? 3.067 16.283 -4.599 1.00 92.88 92 ARG A O 1
ATOM 723 N N . GLU A 1 93 ? 1.531 17.216 -3.252 1.00 92.75 93 GLU A N 1
ATOM 724 C CA . GLU A 1 93 ? 1.942 16.497 -2.037 1.00 92.75 93 GLU A CA 1
ATOM 725 C C . GLU A 1 93 ? 1.762 14.983 -2.193 1.00 92.75 93 GLU A C 1
ATOM 727 O O . GLU A 1 93 ? 2.693 14.214 -1.954 1.00 92.75 93 GLU A O 1
ATOM 732 N N . ALA A 1 94 ? 0.596 14.545 -2.674 1.00 95.56 94 ALA A N 1
ATOM 733 C CA . ALA A 1 94 ? 0.317 13.134 -2.923 1.00 95.56 94 ALA A CA 1
ATOM 734 C C . ALA A 1 94 ? 1.283 12.520 -3.957 1.00 95.56 94 ALA A C 1
ATOM 736 O O . ALA A 1 94 ? 1.787 11.413 -3.755 1.00 95.56 94 ALA A O 1
ATOM 737 N N . MET A 1 95 ? 1.609 13.251 -5.030 1.00 96.31 95 MET A N 1
ATOM 738 C CA . MET A 1 95 ? 2.625 12.843 -6.011 1.00 96.31 95 MET A CA 1
ATOM 739 C C . MET A 1 95 ? 4.033 12.776 -5.401 1.00 96.31 95 MET A C 1
ATOM 741 O O . MET A 1 95 ? 4.797 11.857 -5.697 1.00 96.31 95 MET A O 1
ATOM 745 N N . ALA A 1 96 ? 4.392 13.720 -4.529 1.00 96.44 96 ALA A N 1
ATOM 746 C CA . ALA A 1 96 ? 5.680 13.713 -3.844 1.00 96.44 96 ALA A CA 1
ATOM 747 C C . ALA A 1 96 ? 5.807 12.508 -2.900 1.00 96.44 96 ALA A C 1
ATOM 749 O O . ALA A 1 96 ? 6.845 11.844 -2.890 1.00 96.44 96 ALA A O 1
ATOM 750 N N . ILE A 1 97 ? 4.736 12.178 -2.170 1.00 97.19 97 ILE A N 1
ATOM 751 C CA . ILE A 1 97 ? 4.642 10.979 -1.328 1.00 97.19 97 ILE A CA 1
ATOM 752 C C . ILE A 1 97 ? 4.782 9.711 -2.176 1.00 97.19 97 ILE A C 1
ATOM 754 O O . ILE A 1 97 ? 5.584 8.842 -1.833 1.00 97.19 97 ILE A O 1
ATOM 758 N N . PHE A 1 98 ? 4.075 9.622 -3.307 1.00 98.19 98 PHE A N 1
ATOM 759 C CA . PHE A 1 98 ? 4.214 8.510 -4.252 1.00 98.19 98 PHE A CA 1
ATOM 760 C C . PHE A 1 98 ? 5.680 8.324 -4.669 1.00 98.19 98 PHE A C 1
ATOM 762 O O . PHE A 1 98 ? 6.254 7.247 -4.506 1.00 98.19 98 PHE A O 1
ATOM 769 N N . ASN A 1 99 ? 6.311 9.394 -5.161 1.00 97.88 99 ASN A N 1
ATOM 770 C CA . ASN A 1 99 ? 7.693 9.360 -5.634 1.00 97.88 99 ASN A CA 1
ATOM 771 C C . ASN A 1 99 ? 8.676 9.025 -4.505 1.00 97.88 99 ASN A C 1
ATOM 773 O O . ASN A 1 99 ? 9.679 8.342 -4.724 1.00 97.88 99 ASN A O 1
ATOM 777 N N . HIS A 1 100 ? 8.394 9.461 -3.280 1.00 97.56 100 HIS A N 1
ATOM 778 C CA . HIS A 1 100 ? 9.196 9.077 -2.133 1.00 97.56 100 HIS A CA 1
ATOM 779 C C . HIS A 1 100 ? 9.122 7.567 -1.869 1.00 97.56 100 HIS A C 1
ATOM 781 O O . HIS A 1 100 ? 10.164 6.918 -1.800 1.00 97.56 100 HIS A O 1
ATOM 787 N N . LEU A 1 101 ? 7.915 7.005 -1.793 1.00 97.69 101 LEU A N 1
ATOM 788 C CA . LEU A 1 101 ? 7.680 5.607 -1.424 1.00 97.69 101 LEU A CA 1
ATOM 789 C C . LEU A 1 101 ? 8.107 4.606 -2.505 1.00 97.69 101 LEU A C 1
ATOM 791 O O . LEU A 1 101 ? 8.748 3.606 -2.196 1.00 97.69 101 LEU A O 1
ATOM 795 N N . PHE A 1 102 ? 7.755 4.859 -3.767 1.00 98.12 102 PHE A N 1
ATOM 796 C CA . PHE A 1 102 ? 7.903 3.875 -4.849 1.00 98.12 102 PHE A CA 1
ATOM 797 C C . PHE A 1 102 ? 9.127 4.119 -5.741 1.00 98.12 102 PHE A C 1
ATOM 799 O O . PHE A 1 102 ? 9.473 3.266 -6.561 1.00 98.12 102 PHE A O 1
ATOM 806 N N . CYS A 1 103 ? 9.823 5.248 -5.562 1.00 97.38 103 CYS A N 1
ATOM 807 C CA . CYS A 1 103 ? 11.038 5.574 -6.308 1.00 97.38 103 CYS A CA 1
ATOM 808 C C . CYS A 1 103 ? 12.237 5.826 -5.386 1.00 97.38 103 CYS A C 1
ATOM 810 O O . CYS A 1 103 ? 13.225 5.096 -5.453 1.00 97.38 103 CYS A O 1
ATOM 812 N N . ASN A 1 104 ? 12.178 6.828 -4.506 1.00 96.81 104 ASN A N 1
ATOM 813 C CA . ASN A 1 104 ? 13.342 7.236 -3.708 1.00 96.81 104 ASN A CA 1
ATOM 814 C C . ASN A 1 104 ? 13.703 6.227 -2.610 1.00 96.81 104 ASN A C 1
ATOM 816 O O . ASN A 1 104 ? 14.887 5.930 -2.415 1.00 96.81 104 ASN A O 1
ATOM 820 N N . ASP A 1 105 ? 12.705 5.682 -1.914 1.00 95.88 105 ASP A N 1
ATOM 821 C CA . ASP A 1 105 ? 12.905 4.636 -0.913 1.00 95.88 105 ASP A CA 1
ATOM 822 C C . ASP A 1 105 ? 13.442 3.364 -1.576 1.00 95.88 105 ASP A C 1
ATOM 824 O O . ASP A 1 105 ? 14.479 2.850 -1.167 1.00 95.88 105 ASP A O 1
ATOM 828 N N . ILE A 1 106 ? 12.852 2.942 -2.700 1.00 96.25 106 ILE A N 1
ATOM 829 C CA . ILE A 1 106 ? 13.334 1.795 -3.486 1.00 96.25 106 ILE A CA 1
ATOM 830 C C . ILE A 1 106 ? 14.787 1.992 -3.944 1.00 96.25 106 ILE A C 1
ATOM 832 O O . ILE A 1 106 ? 15.627 1.112 -3.752 1.00 96.25 106 ILE A O 1
ATOM 836 N N . LYS A 1 107 ? 15.137 3.176 -4.463 1.00 95.62 107 LYS A N 1
ATOM 837 C CA . LYS A 1 107 ? 16.530 3.538 -4.794 1.00 95.62 107 LYS A CA 1
ATOM 838 C C . LYS A 1 107 ? 17.453 3.471 -3.578 1.00 95.62 107 LYS A C 1
ATOM 840 O O . LYS A 1 107 ? 18.622 3.122 -3.720 1.00 95.62 107 LYS A O 1
ATOM 845 N N . SER A 1 108 ? 16.959 3.805 -2.390 1.00 93.25 108 SER A N 1
ATOM 846 C CA . SER A 1 108 ? 17.727 3.695 -1.146 1.00 93.25 108 SER A CA 1
ATOM 847 C C . SER A 1 108 ? 17.914 2.234 -0.731 1.00 93.25 108 SER A C 1
ATOM 849 O O . SER A 1 108 ? 19.018 1.854 -0.349 1.00 93.25 108 SER A O 1
ATOM 851 N N . GLN A 1 109 ? 16.896 1.390 -0.902 1.00 90.31 109 GLN A N 1
ATOM 852 C CA . GLN A 1 109 ? 16.972 -0.052 -0.646 1.00 90.31 109 GLN A CA 1
ATOM 853 C C . GLN A 1 109 ? 17.906 -0.783 -1.615 1.00 90.31 109 GLN A C 1
ATOM 855 O O . GLN A 1 109 ? 18.582 -1.735 -1.221 1.00 90.31 109 GLN A O 1
ATOM 860 N N . LEU A 1 110 ? 18.023 -0.307 -2.855 1.00 91.69 110 LEU A N 1
ATOM 861 C CA . LEU A 1 110 ? 18.991 -0.820 -3.829 1.00 91.69 110 LEU A CA 1
ATOM 862 C C . LEU A 1 110 ? 20.452 -0.595 -3.412 1.00 91.69 110 LEU A C 1
ATOM 864 O O . LEU A 1 110 ? 21.326 -1.357 -3.823 1.00 91.69 110 LEU A O 1
ATOM 868 N N . LYS A 1 111 ? 20.736 0.402 -2.560 1.00 90.38 111 LYS A N 1
ATOM 869 C CA . LYS A 1 111 ? 22.094 0.637 -2.030 1.00 90.38 111 LYS A CA 1
ATOM 870 C C . LYS A 1 111 ? 22.550 -0.467 -1.071 1.00 90.38 111 LYS A C 1
ATOM 872 O O . LYS A 1 111 ? 23.748 -0.614 -0.849 1.00 90.38 111 LYS A O 1
ATOM 877 N N . LEU A 1 112 ? 21.621 -1.248 -0.516 1.00 86.62 112 LEU A N 1
ATOM 878 C CA . LEU A 1 112 ? 21.908 -2.398 0.343 1.00 86.62 112 LEU A CA 1
ATOM 879 C C . LEU A 1 112 ? 22.256 -3.619 -0.522 1.00 86.62 112 LEU A C 1
ATOM 881 O O . LEU A 1 112 ? 21.491 -4.577 -0.627 1.00 86.62 112 LEU A O 1
ATOM 885 N N . THR A 1 113 ? 23.412 -3.565 -1.187 1.00 77.56 113 THR A N 1
ATOM 886 C CA . THR A 1 113 ? 23.839 -4.541 -2.208 1.00 77.56 113 THR A CA 1
ATOM 887 C C . THR A 1 113 ? 23.885 -5.983 -1.699 1.00 77.56 113 THR A C 1
ATOM 889 O O . THR A 1 113 ? 23.617 -6.912 -2.458 1.00 77.56 113 THR A O 1
ATOM 892 N N . ASN A 1 114 ? 24.135 -6.183 -0.404 1.00 83.50 114 ASN A N 1
ATOM 893 C CA . ASN A 1 114 ? 24.133 -7.491 0.248 1.00 83.50 114 ASN A CA 1
ATOM 894 C C . ASN A 1 114 ? 22.771 -8.207 0.199 1.00 83.50 114 ASN A C 1
ATOM 896 O O . ASN A 1 114 ? 22.734 -9.429 0.278 1.00 83.50 114 ASN A O 1
ATOM 900 N N . LEU A 1 115 ? 21.657 -7.480 0.065 1.00 81.31 115 LEU A N 1
ATOM 901 C CA . LEU A 1 115 ? 20.321 -8.084 -0.014 1.00 81.31 115 LEU A CA 1
ATOM 902 C C . LEU A 1 115 ? 20.015 -8.696 -1.389 1.00 81.31 115 LEU A C 1
ATOM 904 O O . LEU A 1 115 ? 19.151 -9.572 -1.482 1.00 81.31 115 LEU A O 1
ATOM 908 N N . TRP A 1 116 ? 20.719 -8.241 -2.430 1.00 84.00 116 TRP A N 1
ATOM 909 C CA . TRP A 1 116 ? 20.424 -8.534 -3.838 1.00 84.00 116 TRP A CA 1
ATOM 910 C C . TRP A 1 116 ? 21.541 -9.330 -4.536 1.00 84.00 116 TRP A C 1
ATOM 912 O O . TRP A 1 116 ? 21.343 -9.834 -5.636 1.00 84.00 116 TRP A O 1
ATOM 922 N N . ALA A 1 117 ? 22.709 -9.469 -3.898 1.00 77.00 117 ALA A N 1
ATOM 923 C CA . ALA A 1 117 ? 23.902 -10.086 -4.484 1.00 77.00 117 ALA A CA 1
ATOM 924 C C . ALA A 1 117 ? 23.793 -11.607 -4.703 1.00 77.00 117 ALA A C 1
ATOM 926 O O . ALA A 1 117 ? 24.401 -12.136 -5.630 1.00 77.00 117 ALA A O 1
ATOM 927 N N . ASP A 1 118 ? 23.005 -12.312 -3.886 1.00 75.19 118 ASP A N 1
ATOM 928 C CA . ASP A 1 118 ? 22.952 -13.783 -3.884 1.00 75.19 118 ASP A CA 1
ATOM 929 C C . ASP A 1 118 ? 22.155 -14.387 -5.060 1.00 75.19 118 ASP A C 1
ATOM 931 O O . ASP A 1 118 ? 21.985 -15.605 -5.127 1.00 75.19 118 ASP A O 1
ATOM 935 N N . GLY A 1 119 ? 21.582 -13.563 -5.948 1.00 72.25 119 GLY A N 1
ATOM 936 C CA . GLY A 1 119 ? 20.811 -14.003 -7.124 1.00 72.25 119 GLY A CA 1
ATOM 937 C C . GLY A 1 119 ? 19.487 -14.722 -6.820 1.00 72.25 119 GLY A C 1
ATOM 938 O O . GLY A 1 119 ? 18.714 -15.007 -7.727 1.00 72.25 119 GLY A O 1
ATOM 939 N N . LYS A 1 120 ? 19.181 -14.995 -5.545 1.00 79.19 120 LYS A N 1
ATOM 940 C CA . LYS A 1 120 ? 17.920 -15.617 -5.097 1.00 79.19 120 LYS A CA 1
ATOM 941 C C . LYS A 1 120 ? 16.706 -14.697 -5.232 1.00 79.19 120 LYS A C 1
ATOM 943 O O . LYS A 1 120 ? 15.577 -15.160 -5.092 1.00 79.19 120 LYS A O 1
ATOM 948 N N . ARG A 1 121 ? 16.938 -13.395 -5.384 1.00 82.31 121 ARG A N 1
ATOM 949 C CA . ARG A 1 121 ? 15.913 -12.353 -5.424 1.00 82.31 121 ARG A CA 1
ATOM 950 C C . ARG A 1 121 ? 16.281 -11.364 -6.508 1.00 82.31 121 ARG A C 1
ATOM 952 O O . ARG A 1 121 ? 17.436 -10.953 -6.592 1.00 82.31 121 ARG A O 1
ATOM 959 N N . GLU A 1 122 ? 15.292 -10.984 -7.297 1.00 89.75 122 GLU A N 1
ATOM 960 C CA . GLU A 1 122 ? 15.448 -9.913 -8.265 1.00 89.75 122 GLU A CA 1
ATOM 961 C C . GLU A 1 122 ? 15.449 -8.561 -7.543 1.00 89.75 122 GLU A C 1
ATOM 963 O O . GLU A 1 122 ? 14.704 -8.355 -6.580 1.00 89.75 122 GLU A O 1
ATOM 968 N N . ALA A 1 123 ? 16.338 -7.665 -7.968 1.00 91.75 123 ALA A N 1
ATOM 969 C CA . ALA A 1 123 ? 16.458 -6.342 -7.376 1.00 91.75 123 ALA A CA 1
ATOM 970 C C . ALA A 1 123 ? 15.205 -5.505 -7.694 1.00 91.75 123 ALA A C 1
ATOM 972 O O . ALA A 1 123 ? 14.715 -5.550 -8.829 1.00 91.75 123 ALA A O 1
ATOM 973 N N . PRO A 1 124 ? 14.679 -4.736 -6.723 1.00 95.25 124 PRO A N 1
ATOM 974 C CA . PRO A 1 124 ? 13.458 -3.985 -6.938 1.00 95.25 124 PRO A CA 1
ATOM 975 C C . PRO A 1 124 ? 13.661 -2.845 -7.941 1.00 95.25 124 PRO A C 1
ATOM 977 O O . PRO A 1 124 ? 14.720 -2.221 -7.989 1.00 95.25 124 PRO A O 1
ATOM 980 N N . VAL A 1 125 ? 12.631 -2.538 -8.725 1.00 95.69 125 VAL A N 1
ATOM 981 C CA . VAL A 1 125 ? 12.668 -1.487 -9.747 1.00 95.69 125 VAL A CA 1
ATOM 982 C C . VAL A 1 125 ? 11.919 -0.258 -9.241 1.00 95.69 125 VAL A C 1
ATOM 984 O O . VAL A 1 125 ? 10.730 -0.367 -8.937 1.00 95.69 125 VAL A O 1
ATOM 987 N N . PRO A 1 126 ? 12.571 0.914 -9.126 1.00 97.56 126 PRO A N 1
ATOM 988 C CA . PRO A 1 126 ? 11.891 2.142 -8.741 1.00 97.56 126 PRO A CA 1
ATOM 989 C C . PRO A 1 126 ? 10.944 2.603 -9.852 1.00 97.56 126 PRO A C 1
ATOM 991 O O . PRO A 1 126 ? 11.253 2.453 -11.030 1.00 97.56 126 PRO A O 1
ATOM 994 N N . VAL A 1 127 ? 9.821 3.207 -9.471 1.00 96.81 127 VAL A N 1
ATOM 995 C CA . VAL A 1 127 ? 8.859 3.790 -10.413 1.00 96.81 127 VAL A CA 1
ATOM 996 C C . VAL A 1 127 ? 8.448 5.176 -9.931 1.00 96.81 127 VAL A C 1
ATOM 998 O O . VAL A 1 127 ? 7.970 5.338 -8.807 1.00 96.81 127 VAL A O 1
ATOM 1001 N N . SER A 1 128 ? 8.693 6.193 -10.755 1.00 97.19 128 SER A N 1
ATOM 1002 C CA . SER A 1 128 ? 8.152 7.539 -10.540 1.00 97.19 128 SER A CA 1
ATOM 1003 C C . SER A 1 128 ? 6.696 7.629 -10.993 1.00 97.19 128 SER A C 1
ATOM 1005 O O . SER A 1 128 ? 6.212 6.795 -11.759 1.00 97.19 128 SER A O 1
ATOM 1007 N N . PHE A 1 129 ? 5.977 8.641 -10.515 1.00 96.62 129 PHE A N 1
ATOM 1008 C CA . PHE A 1 129 ? 4.587 8.856 -10.898 1.00 96.62 129 PHE A CA 1
ATOM 1009 C C . PHE A 1 129 ? 4.463 9.081 -12.408 1.00 96.62 129 PHE A C 1
ATOM 1011 O O . PHE A 1 129 ? 3.608 8.482 -13.052 1.00 96.62 129 PHE A O 1
ATOM 1018 N N . GLU A 1 130 ? 5.358 9.884 -12.982 1.00 95.44 130 GLU A N 1
ATOM 1019 C CA . GLU A 1 130 ? 5.394 10.204 -14.407 1.00 95.44 130 GLU A CA 1
ATOM 1020 C C . GLU A 1 130 ? 5.629 8.952 -15.263 1.00 95.44 130 GLU A C 1
ATOM 1022 O O . GLU A 1 130 ? 4.944 8.756 -16.265 1.00 95.44 130 GLU A O 1
ATOM 1027 N N . GLU A 1 131 ? 6.546 8.072 -14.849 1.00 94.81 131 GLU A N 1
ATOM 1028 C CA . GLU A 1 131 ? 6.787 6.783 -15.511 1.00 94.81 131 GLU A CA 1
ATOM 1029 C C . GLU A 1 131 ? 5.578 5.848 -15.392 1.00 94.81 131 GLU A C 1
ATOM 1031 O O . GLU A 1 131 ? 5.205 5.201 -16.370 1.00 94.81 131 GLU A O 1
ATOM 1036 N N . ALA A 1 132 ? 4.940 5.796 -14.217 1.00 94.00 132 ALA A N 1
ATOM 1037 C CA . ALA A 1 132 ? 3.774 4.950 -13.980 1.00 94.00 132 ALA A CA 1
ATOM 1038 C C . ALA A 1 132 ? 2.595 5.321 -14.890 1.00 94.00 132 ALA A C 1
ATOM 1040 O O . ALA A 1 132 ? 1.920 4.431 -15.406 1.00 94.00 132 ALA A O 1
ATOM 1041 N N . VAL A 1 133 ? 2.354 6.619 -15.101 1.00 94.06 133 VAL A N 1
ATOM 1042 C CA . VAL A 1 133 ? 1.228 7.122 -15.909 1.00 94.06 133 VAL A CA 1
ATOM 1043 C C . VAL A 1 133 ? 1.566 7.334 -17.388 1.00 94.06 133 VAL A C 1
ATOM 1045 O O . VAL A 1 133 ? 0.670 7.626 -18.174 1.00 94.06 133 VAL A O 1
ATOM 1048 N N . ALA A 1 134 ? 2.831 7.184 -17.795 1.00 89.75 134 ALA A N 1
ATOM 1049 C CA . ALA A 1 134 ? 3.234 7.288 -19.200 1.00 89.75 134 ALA A CA 1
ATOM 1050 C C . ALA A 1 134 ? 2.678 6.142 -20.066 1.00 89.75 134 ALA A C 1
ATOM 1052 O O . ALA A 1 134 ? 2.528 6.289 -21.282 1.00 89.75 134 ALA A O 1
ATOM 1053 N N . ALA A 1 135 ? 2.371 4.994 -19.456 1.00 78.19 135 ALA A N 1
ATOM 1054 C CA . ALA A 1 135 ? 1.674 3.903 -20.122 1.00 78.19 135 ALA A CA 1
ATOM 1055 C C . ALA A 1 135 ? 0.196 4.265 -20.346 1.00 78.19 135 ALA A C 1
ATOM 1057 O O . ALA A 1 135 ? -0.436 4.889 -19.496 1.00 78.19 135 ALA A O 1
ATOM 1058 N N . LYS A 1 136 ? -0.382 3.843 -21.480 1.00 70.25 136 LYS A N 1
ATOM 1059 C CA . LYS A 1 136 ? -1.817 4.034 -21.738 1.00 70.25 136 LYS A CA 1
ATOM 1060 C C . LYS A 1 136 ? -2.629 3.341 -20.642 1.00 70.25 136 LYS A C 1
ATOM 1062 O O . LYS A 1 136 ? -2.538 2.125 -20.496 1.00 70.25 136 LYS A O 1
ATOM 1067 N N . SER A 1 137 ? -3.428 4.108 -19.908 1.00 65.56 137 SER A N 1
ATOM 1068 C CA . SER A 1 137 ? -4.433 3.573 -18.995 1.00 65.56 137 SER A CA 1
ATOM 1069 C C . SER A 1 137 ? -5.735 3.344 -19.755 1.00 65.56 137 SER A C 1
ATOM 1071 O O . SER A 1 137 ? -6.288 4.285 -20.326 1.00 65.56 137 SER A O 1
ATOM 1073 N N . GLU A 1 138 ? -6.240 2.117 -19.736 1.00 66.06 138 GLU A N 1
ATOM 1074 C CA . GLU A 1 138 ? -7.656 1.870 -19.996 1.00 66.06 138 GLU A CA 1
ATOM 1075 C C . GLU A 1 138 ? -8.412 2.105 -18.682 1.00 66.06 138 GLU A C 1
ATOM 1077 O O . GLU A 1 138 ? -7.980 1.655 -17.616 1.00 66.06 138 GLU A O 1
ATOM 1082 N N . GLU A 1 139 ? -9.497 2.879 -18.739 1.00 62.66 139 GLU A N 1
ATOM 1083 C CA . GLU A 1 139 ? -10.404 3.047 -17.604 1.00 62.66 139 GLU A CA 1
ATOM 1084 C C . GLU A 1 139 ? -11.192 1.749 -17.419 1.00 62.66 139 GLU A C 1
ATOM 1086 O O . GLU A 1 139 ? -12.257 1.555 -18.003 1.00 62.66 139 GLU A O 1
ATOM 1091 N N . ASP A 1 140 ? -10.635 0.838 -16.626 1.00 68.94 140 ASP A N 1
ATOM 1092 C CA . ASP A 1 140 ? -11.322 -0.373 -16.200 1.00 68.94 140 ASP A CA 1
ATOM 1093 C C . ASP A 1 140 ? -11.994 -0.134 -14.842 1.00 68.94 140 ASP A C 1
ATOM 1095 O O . ASP A 1 140 ? -11.350 0.238 -13.859 1.00 68.94 140 ASP A O 1
ATOM 1099 N N . THR A 1 141 ? -13.314 -0.309 -14.807 1.00 74.88 141 THR A N 1
ATOM 1100 C CA . THR A 1 141 ? -14.136 -0.137 -13.598 1.00 74.88 141 THR A CA 1
ATOM 1101 C C . THR A 1 141 ? -14.442 -1.462 -12.906 1.00 74.88 141 THR A C 1
ATOM 1103 O O . THR A 1 141 ? -15.018 -1.457 -11.813 1.00 74.88 141 THR A O 1
ATOM 1106 N N . ASP A 1 142 ? -14.056 -2.595 -13.501 1.00 85.00 142 ASP A N 1
ATOM 1107 C CA . ASP A 1 142 ? -14.261 -3.903 -12.899 1.00 85.00 142 ASP A CA 1
ATOM 1108 C C . ASP A 1 142 ? -13.317 -4.092 -11.707 1.00 85.00 142 ASP A C 1
ATOM 1110 O O . ASP A 1 142 ? -12.095 -4.118 -11.834 1.00 85.00 142 ASP A O 1
ATOM 1114 N N . VAL A 1 143 ? -13.898 -4.250 -10.519 1.00 82.94 143 VAL A N 1
ATOM 1115 C CA . VAL A 1 143 ? -13.155 -4.489 -9.275 1.00 82.94 143 VAL A CA 1
ATOM 1116 C C . VAL A 1 143 ? -12.499 -5.871 -9.227 1.00 82.94 143 VAL A C 1
ATOM 1118 O O . VAL A 1 143 ? -11.591 -6.078 -8.426 1.00 82.94 143 VAL A O 1
ATOM 1121 N N . GLN A 1 144 ? -12.958 -6.817 -10.052 1.00 89.81 144 GLN A N 1
ATOM 1122 C CA . GLN A 1 144 ? -12.366 -8.151 -10.177 1.00 89.81 144 GLN A CA 1
ATOM 1123 C C . GLN A 1 144 ? -11.212 -8.183 -11.187 1.00 89.81 144 GLN A C 1
ATOM 1125 O O . GLN A 1 144 ? -10.450 -9.152 -11.210 1.00 89.81 144 GLN A O 1
ATOM 1130 N N . ALA A 1 145 ? -11.049 -7.133 -11.994 1.00 90.50 145 ALA A N 1
ATOM 1131 C CA . ALA A 1 145 ? -9.930 -7.017 -12.910 1.00 90.50 145 ALA A CA 1
ATOM 1132 C C . ALA A 1 145 ? -8.642 -6.624 -12.173 1.00 90.50 145 ALA A C 1
ATOM 1134 O O . ALA A 1 145 ? -8.637 -5.935 -11.148 1.00 90.50 145 ALA A O 1
ATOM 1135 N N . VAL A 1 146 ? -7.511 -7.071 -12.716 1.00 92.31 146 VAL A N 1
ATOM 1136 C CA . VAL A 1 146 ? -6.189 -6.638 -12.261 1.00 92.31 146 VAL A CA 1
ATOM 1137 C C . VAL A 1 146 ? -5.837 -5.351 -12.997 1.00 92.31 146 VAL A C 1
ATOM 1139 O O . VAL A 1 146 ? -5.529 -5.374 -14.187 1.00 92.31 146 VAL A O 1
ATOM 1142 N N . TRP A 1 147 ? -5.886 -4.221 -12.293 1.00 93.31 147 TRP A N 1
ATOM 1143 C CA . TRP A 1 147 ? -5.648 -2.919 -12.914 1.00 93.31 147 TRP A CA 1
ATOM 1144 C C . TRP A 1 147 ? -4.175 -2.639 -13.215 1.00 93.31 147 TRP A C 1
ATOM 1146 O O . TRP A 1 147 ? -3.270 -3.076 -12.500 1.00 93.31 147 TRP A O 1
ATOM 1156 N N . SER A 1 148 ? -3.956 -1.836 -14.259 1.00 94.31 148 SER A N 1
ATOM 1157 C CA . SER A 1 148 ? -2.631 -1.406 -14.712 1.00 94.31 148 SER A CA 1
ATOM 1158 C C . SER A 1 148 ? -1.894 -0.547 -13.677 1.00 94.31 148 SER A C 1
ATOM 1160 O O . SER A 1 148 ? -2.511 0.099 -12.831 1.00 94.31 148 SER A O 1
ATOM 1162 N N . ILE A 1 149 ? -0.567 -0.451 -13.799 1.00 95.31 149 ILE A N 1
ATOM 1163 C CA . ILE A 1 149 ? 0.258 0.427 -12.951 1.00 95.31 149 ILE A CA 1
ATOM 1164 C C . ILE A 1 149 ? -0.176 1.893 -13.053 1.00 95.31 149 ILE A C 1
ATOM 1166 O O . ILE A 1 149 ? -0.226 2.578 -12.034 1.00 95.31 149 ILE A O 1
ATOM 1170 N N . ALA A 1 150 ? -0.569 2.351 -14.244 1.00 95.44 150 ALA A N 1
ATOM 1171 C CA . ALA A 1 150 ? -1.092 3.699 -14.444 1.00 95.44 150 ALA A CA 1
ATOM 1172 C C . ALA A 1 150 ? -2.391 3.926 -13.651 1.00 95.44 150 ALA A C 1
ATOM 1174 O O . ALA A 1 150 ? -2.548 4.953 -12.990 1.00 95.44 150 ALA A O 1
ATOM 1175 N N . THR A 1 151 ? -3.305 2.952 -13.662 1.00 94.62 151 THR A N 1
ATOM 1176 C CA . THR A 1 151 ? -4.554 2.998 -12.885 1.00 94.62 151 THR A CA 1
ATOM 1177 C C . THR A 1 151 ? -4.266 2.999 -11.383 1.00 94.62 151 THR A C 1
ATOM 1179 O O . THR A 1 151 ? -4.804 3.835 -10.660 1.00 94.62 151 THR A O 1
ATOM 1182 N N . GLN A 1 152 ? -3.366 2.128 -10.911 1.00 95.94 152 GLN A N 1
ATOM 1183 C CA . GLN A 1 152 ? -2.978 2.064 -9.496 1.00 95.94 152 GLN A CA 1
ATOM 1184 C C . GLN A 1 152 ? -2.299 3.361 -9.027 1.00 95.94 152 GLN A C 1
ATOM 1186 O O . GLN A 1 152 ? -2.589 3.850 -7.937 1.00 95.94 152 GLN A O 1
ATOM 1191 N N . ALA A 1 153 ? -1.434 3.964 -9.847 1.00 96.94 153 ALA A N 1
ATOM 1192 C CA . ALA A 1 153 ? -0.770 5.222 -9.514 1.00 96.94 153 ALA A CA 1
ATOM 1193 C C . ALA A 1 153 ? -1.755 6.391 -9.412 1.00 96.94 153 ALA A C 1
ATOM 1195 O O . ALA A 1 153 ? -1.705 7.158 -8.447 1.00 96.94 153 ALA A O 1
ATOM 1196 N N . ASN A 1 154 ? -2.687 6.498 -10.362 1.00 95.81 154 ASN A N 1
ATOM 1197 C CA . ASN A 1 154 ? -3.741 7.507 -10.306 1.00 95.81 154 ASN A CA 1
ATOM 1198 C C . ASN A 1 154 ? -4.664 7.299 -9.100 1.00 95.81 154 ASN A C 1
ATOM 1200 O O . ASN A 1 154 ? -4.962 8.270 -8.409 1.00 95.81 154 ASN A O 1
ATOM 1204 N N . LEU A 1 155 ? -5.050 6.052 -8.800 1.00 95.88 155 LEU A N 1
ATOM 1205 C CA . LEU A 1 155 ? -5.873 5.725 -7.634 1.00 95.88 155 LEU A CA 1
ATOM 1206 C C . LEU A 1 155 ? -5.173 6.088 -6.320 1.00 95.88 155 LEU A C 1
ATOM 1208 O O . LEU A 1 155 ? -5.810 6.643 -5.426 1.00 95.88 155 LEU A O 1
ATOM 1212 N N . PHE A 1 156 ? -3.869 5.817 -6.203 1.00 98.06 156 PHE A N 1
ATOM 1213 C CA . PHE A 1 156 ? -3.085 6.195 -5.027 1.00 98.06 156 PHE A CA 1
ATOM 1214 C C . PHE A 1 156 ? -3.093 7.712 -4.823 1.00 98.06 156 PHE A C 1
ATOM 1216 O O . PHE A 1 156 ? -3.453 8.185 -3.745 1.00 98.06 156 PHE A O 1
ATOM 1223 N N . VAL A 1 157 ? -2.728 8.475 -5.860 1.00 97.38 157 VAL A N 1
ATOM 1224 C CA . VAL A 1 157 ? -2.661 9.940 -5.774 1.00 97.38 157 VAL A CA 1
ATOM 1225 C C . VAL A 1 157 ? -4.040 10.537 -5.497 1.00 97.38 157 VAL A C 1
ATOM 1227 O O . VAL A 1 157 ? -4.150 11.352 -4.589 1.00 97.38 157 VAL A O 1
ATOM 1230 N N . ASP A 1 158 ? -5.090 10.096 -6.198 1.00 96.06 158 ASP A N 1
ATOM 1231 C CA . ASP A 1 158 ? -6.470 10.539 -5.945 1.00 96.06 158 ASP A CA 1
ATOM 1232 C C . ASP A 1 158 ? -6.896 10.270 -4.498 1.00 96.06 158 ASP A C 1
ATOM 1234 O O . ASP A 1 158 ? -7.375 11.167 -3.807 1.00 96.06 158 ASP A O 1
ATOM 1238 N N . THR A 1 159 ? -6.664 9.052 -4.006 1.00 97.00 159 THR A N 1
ATOM 1239 C CA . THR A 1 159 ? -7.090 8.655 -2.660 1.00 97.00 159 THR A CA 1
ATOM 1240 C C . THR A 1 159 ? -6.374 9.464 -1.582 1.00 97.00 159 THR A C 1
ATOM 1242 O O . THR A 1 159 ? -7.026 9.990 -0.681 1.00 97.00 159 THR A O 1
ATOM 1245 N N . VAL A 1 160 ? -5.049 9.619 -1.682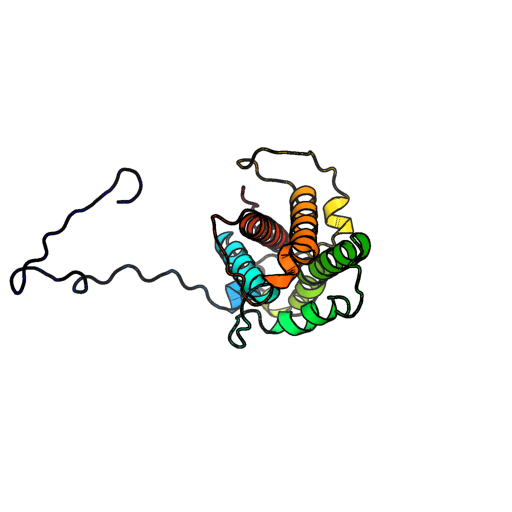 1.00 96.56 160 VAL A N 1
ATOM 1246 C CA . VAL A 1 160 ? -4.272 10.447 -0.744 1.00 96.56 160 VAL A CA 1
ATOM 1247 C C . VAL A 1 160 ? -4.734 11.901 -0.807 1.00 96.56 160 VAL A C 1
ATOM 1249 O O . VAL A 1 160 ? -4.953 12.521 0.234 1.00 96.56 160 VAL A O 1
ATOM 1252 N N . SER A 1 161 ? -4.955 12.433 -2.013 1.00 95.00 161 SER A N 1
ATOM 1253 C CA . SER A 1 161 ? -5.442 13.797 -2.181 1.00 95.00 161 SER A CA 1
ATOM 1254 C C . SER A 1 161 ? -6.812 14.014 -1.544 1.00 95.00 161 SER A C 1
ATOM 1256 O O . SER A 1 161 ? -7.018 15.001 -0.842 1.00 95.00 161 SER A O 1
ATOM 1258 N N . ARG A 1 162 ? -7.742 13.077 -1.729 1.00 94.25 162 ARG A N 1
ATOM 1259 C CA . ARG A 1 162 ? -9.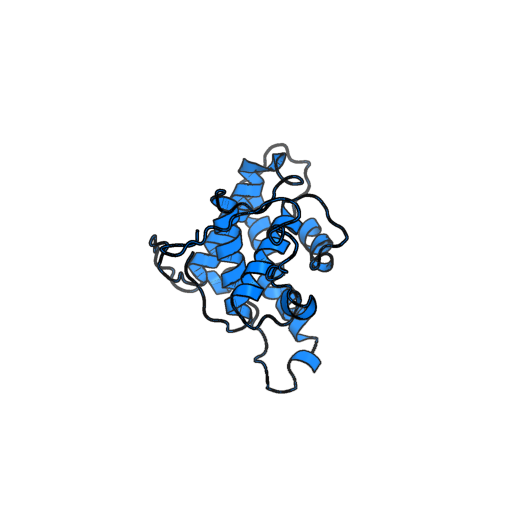084 13.152 -1.144 1.00 94.25 162 ARG A CA 1
ATOM 1260 C C . ARG A 1 162 ? -9.071 13.016 0.369 1.00 94.25 162 ARG A C 1
ATOM 1262 O O . ARG A 1 162 ? -9.839 13.708 1.025 1.00 94.25 162 ARG A O 1
ATOM 1269 N N . ILE A 1 163 ? -8.200 12.184 0.939 1.00 94.06 163 ILE A N 1
ATOM 1270 C CA . ILE A 1 163 ? -8.054 12.116 2.399 1.00 94.06 163 ILE A CA 1
ATOM 1271 C C . ILE A 1 163 ? -7.561 13.468 2.937 1.00 94.06 163 ILE A C 1
ATOM 1273 O O . ILE A 1 163 ? -8.158 14.008 3.866 1.00 94.06 163 ILE A O 1
ATOM 1277 N N . PHE A 1 164 ? -6.542 14.066 2.313 1.00 91.25 164 PHE A N 1
ATOM 1278 C CA . PHE A 1 164 ? -6.005 15.363 2.736 1.00 91.25 164 PHE A CA 1
ATOM 1279 C C . PHE A 1 164 ? -6.969 16.540 2.55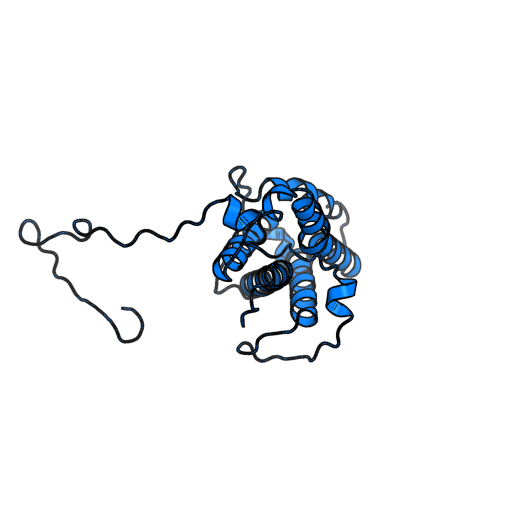1 1.00 91.25 164 PHE A C 1
ATOM 1281 O O . PHE A 1 164 ? -6.916 17.480 3.345 1.00 91.25 164 PHE A O 1
ATOM 1288 N N . SER A 1 165 ? -7.849 16.511 1.547 1.00 90.31 165 SER A N 1
ATOM 1289 C CA . SER A 1 165 ? -8.800 17.601 1.302 1.00 90.31 165 SER A CA 1
ATOM 1290 C C . SER A 1 165 ? -10.161 17.414 1.980 1.00 90.31 165 SER A C 1
ATOM 1292 O O . SER A 1 165 ? -10.748 18.399 2.419 1.00 90.31 165 SER A O 1
ATOM 1294 N N . GLN A 1 166 ? -10.668 16.181 2.089 1.00 91.62 166 GLN A N 1
ATOM 1295 C CA . GLN A 1 166 ? -12.037 15.893 2.551 1.00 91.62 166 GLN A CA 1
ATOM 1296 C C . GLN A 1 166 ? -12.099 15.326 3.973 1.00 91.62 166 GLN A C 1
ATOM 1298 O O . GLN A 1 166 ? -13.126 15.467 4.626 1.00 91.62 166 GLN A O 1
ATOM 1303 N N . ARG A 1 167 ? -11.032 14.673 4.453 1.00 91.44 167 ARG A N 1
ATOM 1304 C CA . ARG A 1 167 ? -11.013 13.948 5.741 1.00 91.44 167 ARG A CA 1
ATOM 1305 C C . ARG A 1 167 ? -9.863 14.385 6.641 1.00 91.44 167 ARG A C 1
ATOM 1307 O O . ARG A 1 167 ? -9.379 13.622 7.470 1.00 91.44 167 ARG A O 1
ATOM 1314 N N . ARG A 1 168 ? -9.419 15.635 6.486 1.00 87.31 168 ARG A N 1
ATOM 1315 C CA . ARG A 1 168 ? -8.270 16.178 7.219 1.00 87.31 168 ARG A CA 1
ATOM 1316 C C . ARG A 1 168 ? -8.436 16.093 8.737 1.00 87.31 168 ARG A C 1
ATOM 1318 O O . ARG A 1 168 ? -7.466 15.808 9.424 1.00 87.31 168 ARG A O 1
ATOM 1325 N N . GLU A 1 169 ? -9.649 16.312 9.239 1.00 88.62 169 GLU A N 1
ATOM 1326 C CA . GLU A 1 169 ? -9.970 16.261 10.674 1.00 88.62 169 GLU A CA 1
ATOM 1327 C C . GLU A 1 169 ? -9.874 14.846 11.265 1.00 88.62 169 GLU A C 1
ATOM 1329 O O . GLU A 1 169 ? -9.715 14.695 12.472 1.00 88.62 169 GLU A O 1
ATOM 1334 N N . GLU A 1 170 ? -9.951 13.808 10.428 1.00 92.25 170 GLU A N 1
ATOM 1335 C CA . GLU A 1 170 ? -9.849 12.415 10.870 1.00 92.25 170 GLU A CA 1
ATOM 1336 C C . GLU A 1 170 ? -8.387 11.947 10.966 1.00 92.25 170 GLU A C 1
ATOM 1338 O O . GLU A 1 170 ? -8.096 10.981 11.678 1.00 92.25 170 GLU A O 1
ATOM 1343 N N . ILE A 1 171 ? -7.458 12.629 10.283 1.00 91.38 171 ILE A N 1
ATOM 1344 C CA . ILE A 1 171 ? -6.023 12.312 10.301 1.00 91.38 171 ILE A CA 1
ATOM 1345 C C . ILE A 1 171 ? -5.509 12.365 11.744 1.00 91.38 171 ILE A C 1
ATOM 1347 O O . ILE A 1 171 ? -5.730 13.335 12.462 1.00 91.38 171 ILE A O 1
ATOM 1351 N N . GLY A 1 172 ? -4.806 11.315 12.164 1.00 90.75 172 GLY A N 1
ATOM 1352 C CA . GLY A 1 172 ? -4.387 11.115 13.553 1.00 90.75 172 GLY A CA 1
ATOM 1353 C C . GLY A 1 172 ? -5.310 10.180 14.337 1.00 90.75 172 GLY A C 1
ATOM 1354 O O . GLY A 1 172 ? -4.983 9.796 15.456 1.00 90.75 172 GLY A O 1
ATOM 1355 N N . THR A 1 173 ? -6.456 9.792 13.767 1.00 93.12 173 THR A N 1
ATOM 1356 C CA . THR A 1 173 ? -7.424 8.879 14.403 1.00 93.12 173 THR A CA 1
ATOM 1357 C C . THR A 1 173 ? -7.904 7.755 13.488 1.00 93.12 173 THR A C 1
ATOM 1359 O O . THR A 1 173 ? -8.608 6.853 13.944 1.00 93.12 173 THR A O 1
ATOM 1362 N N . MET A 1 174 ? -7.526 7.773 12.205 1.00 94.38 174 MET A N 1
ATOM 1363 C CA . MET A 1 174 ? -7.973 6.764 11.249 1.00 94.38 174 MET A CA 1
ATOM 1364 C C . MET A 1 174 ? -7.368 5.391 11.562 1.00 94.38 174 MET A C 1
ATOM 1366 O O . MET A 1 174 ? -6.250 5.252 12.048 1.00 94.38 174 MET A O 1
ATOM 1370 N N . ALA A 1 175 ? -8.100 4.340 11.225 1.00 93.31 175 ALA A N 1
ATOM 1371 C CA . ALA A 1 175 ? -7.593 2.977 11.235 1.00 93.31 175 ALA A CA 1
ATOM 1372 C C . ALA A 1 175 ? -8.058 2.286 9.959 1.00 93.31 175 ALA A C 1
ATOM 1374 O O . ALA A 1 175 ? -9.100 2.640 9.398 1.00 93.31 175 ALA A O 1
ATOM 1375 N N . PHE A 1 176 ? -7.296 1.303 9.481 1.00 93.69 176 PHE A N 1
ATOM 1376 C CA . PHE A 1 176 ? -7.720 0.564 8.300 1.00 93.69 176 PHE A CA 1
ATOM 1377 C C . PHE A 1 176 ? -9.047 -0.162 8.574 1.00 93.69 176 PHE A C 1
ATOM 1379 O O . PHE A 1 176 ? -9.136 -1.020 9.455 1.00 93.69 176 PHE A O 1
ATOM 1386 N N . SER A 1 177 ? -10.060 0.131 7.759 1.00 93.00 177 SER A N 1
ATOM 1387 C CA . SER A 1 177 ? -11.339 -0.575 7.752 1.00 93.00 177 SER A CA 1
ATOM 1388 C C . SER A 1 177 ? -11.645 -1.091 6.353 1.00 93.00 177 SER A C 1
ATOM 1390 O O . SER A 1 177 ? -11.522 -0.367 5.369 1.00 93.00 177 SER A O 1
ATOM 1392 N N . LYS A 1 178 ? -12.097 -2.346 6.263 1.00 91.94 178 LYS A N 1
ATOM 1393 C CA . LYS A 1 178 ? -12.550 -2.952 4.999 1.00 91.94 178 LYS A CA 1
ATOM 1394 C C . LYS A 1 178 ? -13.843 -2.321 4.463 1.00 91.94 178 LYS A C 1
ATOM 1396 O O . LYS A 1 178 ? -14.160 -2.497 3.293 1.00 91.94 178 LYS A O 1
ATOM 1401 N N . ASP A 1 179 ? -14.583 -1.635 5.331 1.00 93.81 179 ASP A N 1
ATOM 1402 C CA . ASP A 1 179 ? -15.851 -0.984 5.004 1.00 93.81 179 ASP A CA 1
ATOM 1403 C C . ASP A 1 179 ? -15.636 0.492 4.602 1.00 93.81 179 ASP A C 1
ATOM 1405 O O . ASP A 1 179 ? -16.556 1.150 4.120 1.00 93.81 179 ASP A O 1
ATOM 1409 N N . ASP A 1 180 ? -14.408 1.011 4.747 1.00 95.44 180 ASP A N 1
ATOM 1410 C CA . ASP A 1 180 ? -14.008 2.342 4.286 1.00 95.44 180 ASP A CA 1
ATOM 1411 C C . ASP A 1 180 ? -13.430 2.258 2.867 1.00 95.44 180 ASP A C 1
ATOM 1413 O O . ASP A 1 180 ? -12.340 1.725 2.638 1.00 95.44 180 ASP A O 1
ATOM 1417 N N . LYS A 1 181 ? -14.158 2.824 1.896 1.00 94.31 181 LYS A N 1
ATOM 1418 C CA . LYS A 1 181 ? -13.758 2.785 0.486 1.00 94.31 181 LYS A CA 1
ATOM 1419 C C . LYS A 1 181 ? -12.385 3.424 0.252 1.00 94.31 181 LYS A C 1
ATOM 1421 O O . LYS A 1 181 ? -11.605 2.850 -0.501 1.00 94.31 181 LYS A O 1
ATOM 1426 N N . MET A 1 182 ? -12.085 4.565 0.878 1.00 95.38 182 MET A N 1
ATOM 1427 C CA . MET A 1 182 ? -10.802 5.253 0.685 1.00 95.38 182 MET A CA 1
ATOM 1428 C C . MET A 1 182 ? -9.659 4.453 1.308 1.00 95.38 182 MET A C 1
ATOM 1430 O O . MET A 1 182 ? -8.600 4.330 0.703 1.00 95.38 182 MET A O 1
ATOM 1434 N N . ALA A 1 183 ? -9.876 3.845 2.477 1.00 96.56 183 ALA A N 1
ATOM 1435 C CA . ALA A 1 183 ? -8.867 2.984 3.091 1.00 96.56 183 ALA A CA 1
ATOM 1436 C C . ALA A 1 183 ? -8.569 1.746 2.225 1.00 96.56 183 ALA A C 1
ATOM 1438 O O . ALA A 1 183 ? -7.407 1.384 2.031 1.00 96.56 183 ALA A O 1
ATOM 1439 N N . VAL A 1 184 ? -9.605 1.114 1.659 1.00 96.69 184 VAL A N 1
ATOM 1440 C CA . VAL A 1 184 ? -9.443 -0.028 0.744 1.00 96.69 184 VAL A CA 1
ATOM 1441 C C . VAL A 1 184 ? -8.760 0.387 -0.558 1.00 96.69 184 VAL A C 1
ATOM 1443 O O . VAL A 1 184 ? -7.836 -0.299 -0.988 1.00 96.69 184 VAL A O 1
ATOM 1446 N N . ASP A 1 185 ? -9.167 1.504 -1.165 1.00 96.50 185 ASP A N 1
ATOM 1447 C CA . ASP A 1 185 ? -8.556 2.025 -2.395 1.00 96.50 185 ASP A CA 1
ATOM 1448 C C . ASP A 1 185 ? -7.067 2.343 -2.180 1.00 96.50 185 ASP A C 1
ATOM 1450 O O . ASP A 1 185 ? -6.229 1.938 -2.987 1.00 96.50 185 ASP A O 1
ATOM 1454 N N . PHE A 1 186 ? -6.722 2.971 -1.049 1.00 98.06 186 PHE A N 1
ATOM 1455 C CA . PHE A 1 186 ? -5.337 3.243 -0.668 1.00 98.06 186 PHE A CA 1
ATOM 1456 C C . PHE A 1 186 ? -4.526 1.952 -0.539 1.00 98.06 186 PHE A C 1
ATOM 1458 O O . PHE A 1 186 ? -3.455 1.831 -1.133 1.00 98.06 186 PHE A O 1
ATOM 1465 N N . VAL A 1 187 ? -5.027 0.973 0.224 1.00 98.12 187 VAL A N 1
ATOM 1466 C CA . VAL A 1 187 ? -4.308 -0.287 0.458 1.00 98.12 187 VAL A CA 1
ATOM 1467 C C . VAL A 1 187 ? -4.161 -1.090 -0.832 1.00 98.12 187 VAL A C 1
ATOM 1469 O O . VAL A 1 187 ? -3.086 -1.638 -1.082 1.00 98.12 187 VAL A O 1
ATOM 1472 N N . CYS A 1 188 ? -5.197 -1.131 -1.673 1.00 97.44 188 CYS A N 1
ATOM 1473 C CA . CYS A 1 188 ? -5.151 -1.769 -2.987 1.00 97.44 188 CYS A CA 1
ATOM 1474 C C . CYS A 1 188 ? -4.055 -1.137 -3.857 1.00 97.44 188 CYS A C 1
ATOM 1476 O O . CYS A 1 188 ? -3.122 -1.830 -4.268 1.00 97.44 188 CYS A O 1
ATOM 1478 N N . ALA A 1 189 ? -4.099 0.185 -4.038 1.00 97.88 189 ALA A N 1
ATOM 1479 C CA . ALA A 1 189 ? -3.143 0.903 -4.868 1.00 97.88 189 ALA A CA 1
ATOM 1480 C C . ALA A 1 189 ? -1.707 0.776 -4.346 1.00 97.88 189 ALA A C 1
ATOM 1482 O O . ALA A 1 189 ? -0.810 0.342 -5.071 1.00 97.88 189 ALA A O 1
ATOM 1483 N N . ALA A 1 190 ? -1.486 1.082 -3.066 1.00 98.50 190 ALA A N 1
ATOM 1484 C CA . ALA A 1 190 ? -0.161 1.058 -2.459 1.00 98.50 190 ALA A CA 1
ATOM 1485 C C . ALA A 1 190 ? 0.457 -0.349 -2.462 1.00 98.50 190 ALA A C 1
ATOM 1487 O O . ALA A 1 190 ? 1.656 -0.503 -2.713 1.00 98.50 190 ALA A O 1
ATOM 1488 N N . SER A 1 191 ? -0.347 -1.387 -2.209 1.00 98.50 191 SER A N 1
ATOM 1489 C CA . SER A 1 191 ? 0.146 -2.764 -2.231 1.00 98.50 191 SER A CA 1
ATOM 1490 C C . SER A 1 191 ? 0.511 -3.214 -3.643 1.00 98.50 191 SER A C 1
ATOM 1492 O O . SER A 1 191 ? 1.586 -3.785 -3.807 1.00 98.50 191 SER A O 1
ATOM 1494 N N . ASN A 1 192 ? -0.302 -2.911 -4.658 1.00 98.25 192 ASN A N 1
ATOM 1495 C CA . ASN A 1 192 ? -0.020 -3.269 -6.050 1.00 98.25 192 ASN A CA 1
ATOM 1496 C C . ASN A 1 192 ? 1.192 -2.518 -6.621 1.00 98.25 192 ASN A C 1
ATOM 1498 O O . ASN A 1 192 ? 2.038 -3.125 -7.275 1.00 98.25 192 ASN A O 1
ATOM 1502 N N . LEU A 1 193 ? 1.351 -1.230 -6.309 1.00 98.38 193 LEU A N 1
ATOM 1503 C CA . LEU A 1 193 ? 2.546 -0.462 -6.681 1.00 98.38 193 LEU A CA 1
ATOM 1504 C C . LEU A 1 193 ? 3.816 -1.060 -6.063 1.00 98.38 193 LEU A C 1
ATOM 1506 O O . LEU A 1 193 ? 4.829 -1.237 -6.739 1.00 98.38 193 LEU A O 1
ATOM 1510 N N . ARG A 1 194 ? 3.743 -1.468 -4.792 1.00 98.25 194 ARG A N 1
ATOM 1511 C CA . ARG A 1 194 ? 4.848 -2.169 -4.136 1.00 98.25 194 ARG A CA 1
ATOM 1512 C C . ARG A 1 194 ? 5.073 -3.564 -4.712 1.00 98.25 194 ARG A C 1
ATOM 1514 O O . ARG A 1 194 ? 6.215 -3.981 -4.834 1.00 98.25 194 ARG A O 1
ATOM 1521 N N . MET A 1 195 ? 4.022 -4.297 -5.078 1.00 98.19 195 MET A N 1
ATOM 1522 C CA . MET A 1 195 ? 4.167 -5.580 -5.772 1.00 98.19 195 MET A CA 1
ATOM 1523 C C . MET A 1 195 ? 4.937 -5.399 -7.082 1.00 98.19 195 MET A C 1
ATOM 1525 O O . MET A 1 195 ? 5.902 -6.121 -7.308 1.00 98.19 195 MET A O 1
ATOM 1529 N N . HIS A 1 196 ? 4.602 -4.371 -7.863 1.00 97.56 196 HIS A N 1
ATOM 1530 C CA . HIS A 1 196 ? 5.334 -4.017 -9.076 1.00 97.56 196 HIS A CA 1
ATOM 1531 C C . HIS A 1 196 ? 6.810 -3.705 -8.813 1.00 97.56 196 HIS A C 1
ATOM 1533 O O . HIS A 1 196 ? 7.665 -4.249 -9.505 1.00 97.56 196 HIS A O 1
ATOM 1539 N N . ASN A 1 197 ? 7.133 -2.904 -7.785 1.00 97.50 197 ASN A N 1
ATOM 1540 C CA . ASN A 1 197 ? 8.534 -2.628 -7.445 1.00 97.50 197 ASN A CA 1
ATOM 1541 C C . ASN A 1 197 ? 9.344 -3.908 -7.206 1.00 97.50 197 ASN A C 1
ATOM 1543 O O . ASN A 1 197 ? 10.535 -3.914 -7.476 1.00 97.50 197 ASN A O 1
ATOM 1547 N N . TYR A 1 198 ? 8.724 -4.966 -6.685 1.00 96.69 198 TYR A N 1
ATOM 1548 C CA . TYR A 1 198 ? 9.391 -6.206 -6.286 1.00 96.69 198 TYR A CA 1
ATOM 1549 C C . TYR A 1 198 ? 9.089 -7.394 -7.211 1.00 96.69 198 TYR A C 1
ATOM 1551 O O . TYR A 1 198 ? 9.329 -8.537 -6.821 1.00 96.69 198 TYR A O 1
ATOM 1559 N N . HIS A 1 199 ? 8.567 -7.145 -8.418 1.00 96.19 199 HIS A N 1
ATOM 1560 C CA . HIS A 1 199 ? 8.245 -8.180 -9.416 1.00 96.19 199 HIS A CA 1
ATOM 1561 C C . HIS A 1 199 ? 7.239 -9.232 -8.922 1.00 96.19 199 HIS A C 1
ATOM 1563 O O . HIS A 1 199 ? 7.246 -10.389 -9.341 1.00 96.19 199 HIS A O 1
ATOM 1569 N N . ILE A 1 200 ? 6.356 -8.834 -8.007 1.00 96.75 200 ILE A N 1
ATOM 1570 C CA . ILE A 1 200 ? 5.270 -9.669 -7.492 1.00 96.75 200 ILE A CA 1
ATOM 1571 C C . ILE A 1 200 ? 4.033 -9.457 -8.383 1.00 96.75 200 ILE A C 1
ATOM 1573 O O . ILE A 1 200 ? 3.704 -8.310 -8.694 1.00 96.75 200 ILE A O 1
ATOM 1577 N N . PRO A 1 201 ? 3.310 -10.525 -8.774 1.00 96.94 201 PRO A N 1
ATOM 1578 C CA . PRO A 1 201 ? 2.088 -10.393 -9.562 1.00 96.94 201 PRO A CA 1
ATOM 1579 C C . PRO A 1 201 ? 1.032 -9.531 -8.864 1.00 96.94 201 PRO A C 1
ATOM 1581 O O . PRO A 1 201 ? 0.663 -9.798 -7.715 1.00 96.94 201 PRO A O 1
ATOM 1584 N N . LEU A 1 202 ? 0.524 -8.537 -9.593 1.00 96.81 202 LEU A N 1
ATOM 1585 C CA . LEU A 1 202 ? -0.556 -7.660 -9.145 1.00 96.81 202 LEU A CA 1
ATOM 1586 C C . LEU A 1 202 ? -1.821 -8.460 -8.816 1.00 96.81 202 LEU A C 1
ATOM 1588 O O . LEU A 1 202 ? -2.068 -9.525 -9.383 1.00 96.81 202 LEU A O 1
ATOM 1592 N N . GLN A 1 203 ? -2.623 -7.925 -7.904 1.00 96.44 203 GLN A N 1
ATOM 1593 C CA . GLN A 1 203 ? -3.894 -8.504 -7.479 1.00 96.44 203 GLN A CA 1
ATOM 1594 C C . GLN A 1 203 ? -5.049 -7.557 -7.821 1.00 96.44 203 GLN A C 1
ATOM 1596 O O . GLN A 1 203 ? -4.859 -6.342 -7.927 1.00 96.44 203 GLN A O 1
ATOM 1601 N N . SER A 1 204 ? -6.249 -8.114 -7.976 1.00 94.44 204 SER A N 1
ATOM 1602 C CA . SER A 1 204 ? -7.485 -7.329 -8.044 1.00 94.44 204 SER A CA 1
ATOM 1603 C C . SER A 1 204 ? -7.771 -6.637 -6.702 1.00 94.44 204 SER A C 1
ATOM 1605 O O . SER A 1 204 ? -7.079 -6.876 -5.705 1.00 94.44 204 SER A O 1
ATOM 1607 N N . ARG A 1 205 ? -8.780 -5.762 -6.683 1.00 86.69 205 ARG A N 1
ATOM 1608 C CA . ARG A 1 205 ? -9.162 -4.977 -5.502 1.00 86.69 205 ARG A CA 1
ATOM 1609 C C . ARG A 1 205 ? -9.809 -5.806 -4.393 1.00 86.69 205 ARG A C 1
ATOM 1611 O O . ARG A 1 205 ? -10.575 -6.743 -4.706 1.00 86.69 205 ARG A O 1
#

Sequence (205 aa):
TTGFTGQCTVIYPQQSQCYECTSKAAPKVYPVCTIRSTPSTPVHCIQWAKLLFELMFGIEDDNSVLADLKEPLNKLRCSENSSSVREDEVRREAMAIFNHLFCNDIKSQLKLTNLWADGKREAPVPVSFEEAVAAKSEEDTDVQAVWSIATQANLFVDTVSRIFSQRREEIGTMAFSKDDKMAVDFVCAASNLRMHNYHIPLQSR

pLDDT: mean 90.32, std 9.02, range [53.38, 98.5]

Organism: Perkinsus olseni (NCBI:txid32597)

Foldseek 3Di:
DPVVDDDDDDDDPPPDDDPVNDDDPDPDDDDLCCLQFNPDALVSLLVNLQLVCCLWFEADDCPRSVVVVNVVLVVLDDDPPDPDDDLVSLLSSLQSSLCVQQAVSLVVSVVPVVVPVVVPFHRFDGDHLCRQLVDDFDPDPDLQDQGGSNVLSVLSSVLSSCCVPPVVVSGNHDHQDPPDPSSVSSSLSSSQSVCNRRVHDRGGD

Radius of gyration: 20.19 Å; chains: 1; bounding box: 45×61×57 Å

Secondary structure (DSSP, 8-state):
-BTTB-------TTTS--TTSSPPPPPP---HHHHHT---SHHHHHHHHHHHHHHHHB---TT-TTHHHHHHHHHHSPPTT-SS--HHHHHHHHHHHHHIIIIIHHHHHHT-GGGTTTSSSPPPPP--HHHHHHSPPP----TTS---HHHHHHHHHHHHHHHHHHSGGGTTTB---TT-HHHHHHHHHHHHHHHHHTTPPP---